Protein AF-A0A7S2FZ14-F1 (afdb_monomer_lite)

pLDDT: mean 82.29, std 14.75, range [39.5, 98.56]

Secondary structure (DSSP, 8-state):
-B-TTS-BSS-TT-EEEEE-TT--S-EEES-EEE--SSEEEEE-SEES-EEES-EEE-----STT---SEEEE--SSSSS-EESEEEES-EEEEE----TT-----SEEEETS-GGG--S-SEEEEESPEEEEETS-HHHHTT-TTSBTTBSHHHHHHTTSSTT-EE----BPTTSS-B-TTSHHHHHH---PPPHHHH--

Sequence (201 aa):
CTDTSGYVETPYNARGLYLDNAASGYTIKGNVFRDAVTTGLFIHFGLNNTIENNVFFNMSNLDDSANGQWSYAHYWDSVNKSYHDVFARNIIAYFNLSYAGSTQQAIGCPSWGSCAAWKHPEFQVVDYNLYYMYNTKESSWTSLSDVTPGGDWARWTSKGFDTHSIYADPAFESGTLCVGSDSPAVQELNFMPLPRDTCTC

Foldseek 3Di:
DADPVRHCPDPPPFEQEEQPDANEDAEAEQAEREDGAAAPEEAAAHEQYEDALYEYYAHNNADPQQFANYEYADDDDDPGAQAQYAAALYEYEYEDDPPPPDRSLANGAHTPDALCPDDDPSYPAAELYEYEHPPDDPVVQQPFQRHGSLGGPVSCVVVVYHVQYDYDDQCADPQWQWHDCPGCSCVRRVRDTHDPVRIND

Structure (mmCIF, N/CA/C/O backbone):
data_AF-A0A7S2FZ14-F1
#
_entry.id   AF-A0A7S2FZ14-F1
#
loop_
_atom_site.group_PDB
_atom_site.id
_atom_site.type_symbol
_atom_site.label_atom_id
_atom_site.label_alt_id
_atom_site.label_comp_id
_atom_site.label_asym_id
_atom_site.label_entity_id
_atom_site.label_seq_id
_atom_site.pdbx_PDB_ins_code
_atom_site.Cartn_x
_atom_site.Cartn_y
_atom_site.Cartn_z
_atom_site.occupancy
_atom_site.B_iso_or_equiv
_atom_site.auth_seq_id
_atom_site.auth_comp_id
_atom_site.auth_asym_id
_atom_site.auth_atom_id
_atom_site.pdbx_PDB_model_num
ATOM 1 N N . CYS A 1 1 ? 14.246 11.712 16.098 1.00 54.88 1 CYS A N 1
ATOM 2 C CA . CYS A 1 1 ? 15.177 12.611 16.816 1.00 54.88 1 CYS A CA 1
ATOM 3 C C . CYS A 1 1 ? 14.745 12.705 18.273 1.00 54.88 1 CYS A C 1
ATOM 5 O O . CYS A 1 1 ? 13.564 12.501 18.531 1.00 54.88 1 CYS A O 1
ATOM 7 N N . THR A 1 2 ? 15.668 12.932 19.210 1.00 62.41 2 THR A N 1
ATOM 8 C CA . THR A 1 2 ? 15.308 13.206 20.609 1.00 62.41 2 THR A CA 1
ATOM 9 C C . THR A 1 2 ? 15.308 14.705 20.862 1.00 62.41 2 THR A C 1
ATOM 11 O O . THR A 1 2 ? 16.223 15.386 20.394 1.00 62.41 2 THR A O 1
ATOM 14 N N . ASP A 1 3 ? 14.330 15.208 21.607 1.00 72.50 3 ASP A N 1
ATOM 15 C CA . ASP A 1 3 ? 14.356 16.583 22.098 1.00 72.50 3 ASP A CA 1
ATOM 16 C C . ASP A 1 3 ? 15.470 16.780 23.144 1.00 72.50 3 ASP A C 1
ATOM 18 O O . ASP A 1 3 ? 16.200 15.855 23.525 1.00 72.50 3 ASP A O 1
ATOM 22 N N . THR A 1 4 ? 15.605 18.008 23.642 1.00 75.25 4 THR A N 1
ATOM 23 C CA . THR A 1 4 ? 16.587 18.357 24.679 1.00 75.25 4 THR A CA 1
ATOM 24 C C . THR A 1 4 ? 16.316 17.695 26.036 1.00 75.25 4 THR A C 1
ATOM 26 O O . THR A 1 4 ? 17.185 17.739 26.906 1.00 75.25 4 THR A O 1
ATOM 29 N N . SER A 1 5 ? 15.152 17.062 26.221 1.00 82.38 5 SER A N 1
ATOM 30 C CA . SER A 1 5 ? 14.788 16.278 27.407 1.00 82.38 5 SER A CA 1
ATOM 31 C C . SER A 1 5 ? 15.070 14.776 27.253 1.00 82.38 5 SER A C 1
ATOM 33 O O . SER A 1 5 ? 14.941 14.023 28.219 1.00 82.38 5 SER A O 1
ATOM 35 N N . GLY A 1 6 ? 15.514 14.339 26.068 1.00 75.81 6 GLY A N 1
ATOM 36 C CA . GLY A 1 6 ? 15.775 12.936 25.745 1.00 75.81 6 GLY A CA 1
ATOM 37 C C . GLY A 1 6 ? 14.536 12.167 25.275 1.00 75.81 6 GLY A C 1
ATOM 38 O O . GLY A 1 6 ? 14.605 10.946 25.128 1.00 75.81 6 GLY A O 1
ATOM 39 N N . TYR A 1 7 ? 13.417 12.850 25.023 1.00 74.00 7 TYR A N 1
ATOM 40 C CA . TYR A 1 7 ? 12.194 12.246 24.503 1.00 74.00 7 TYR A CA 1
ATOM 41 C C . TYR A 1 7 ? 12.293 12.061 22.989 1.00 74.00 7 TYR A C 1
ATOM 43 O O . TYR A 1 7 ? 12.658 12.991 22.275 1.00 74.00 7 TYR A O 1
ATOM 51 N N . VAL A 1 8 ? 11.965 10.873 22.476 1.00 69.56 8 VAL A N 1
ATOM 52 C CA . VAL A 1 8 ? 11.911 10.624 21.027 1.00 69.56 8 VAL A CA 1
ATOM 53 C C . VAL A 1 8 ? 10.694 11.355 20.454 1.00 69.56 8 VAL A C 1
ATOM 55 O O . VAL A 1 8 ? 9.576 10.871 20.580 1.00 69.56 8 VAL A O 1
ATOM 58 N N . GLU A 1 9 ? 10.907 12.513 19.824 1.00 63.34 9 GLU A N 1
ATOM 59 C CA . GLU A 1 9 ? 9.830 13.334 19.245 1.00 63.34 9 GLU A CA 1
ATOM 60 C C . GLU A 1 9 ? 9.114 12.598 18.108 1.00 63.34 9 GLU A C 1
ATOM 62 O O . GLU A 1 9 ? 7.890 12.570 18.045 1.00 63.34 9 GLU A O 1
ATOM 67 N N . THR A 1 10 ? 9.891 11.957 17.232 1.00 63.34 10 THR A N 1
ATOM 68 C CA . THR A 1 10 ? 9.419 11.008 16.219 1.00 63.34 10 THR A CA 1
ATOM 69 C C . THR A 1 10 ? 10.521 9.978 15.952 1.00 63.34 10 THR A C 1
ATOM 71 O O . THR A 1 10 ? 11.718 10.329 15.975 1.00 63.34 10 THR A O 1
ATOM 74 N N . PRO A 1 11 ? 10.183 8.700 15.697 1.00 69.06 11 PRO A N 1
ATOM 75 C CA . PRO A 1 11 ? 11.161 7.757 15.189 1.00 69.06 11 PRO A CA 1
ATOM 76 C C . PRO A 1 11 ? 11.499 8.173 13.749 1.00 69.06 11 PRO A C 1
ATOM 78 O O . PRO A 1 11 ? 10.734 7.972 12.808 1.00 69.06 11 PRO A O 1
ATOM 81 N N . TYR A 1 12 ? 12.643 8.840 13.610 1.00 71.19 12 TYR A N 1
ATOM 82 C CA . TYR A 1 12 ? 13.170 9.297 12.329 1.00 71.19 12 TYR A CA 1
ATOM 83 C C . TYR A 1 12 ? 13.403 8.088 11.412 1.00 71.19 12 TYR A C 1
ATOM 85 O O . TYR A 1 12 ? 13.931 7.073 11.869 1.00 71.19 12 TYR A O 1
ATOM 93 N N . ASN A 1 13 ? 13.014 8.190 10.138 1.00 74.19 13 ASN A N 1
ATOM 94 C CA . ASN A 1 13 ? 13.144 7.125 9.136 1.00 74.19 13 ASN A CA 1
ATOM 95 C C . ASN A 1 13 ? 12.357 5.815 9.417 1.00 74.19 13 ASN A C 1
ATOM 97 O O . ASN A 1 13 ? 12.697 4.750 8.886 1.00 74.19 13 ASN A O 1
ATOM 101 N N . ALA A 1 14 ? 11.319 5.860 10.263 1.00 81.62 14 ALA A N 1
ATOM 102 C CA . ALA A 1 14 ? 10.510 4.686 10.592 1.00 81.62 14 ALA A CA 1
ATOM 103 C C . ALA A 1 14 ? 9.635 4.228 9.418 1.00 81.62 14 ALA A C 1
ATOM 105 O O . ALA A 1 14 ? 8.899 5.015 8.820 1.00 81.62 14 ALA A O 1
ATOM 106 N N . ARG A 1 15 ? 9.670 2.924 9.140 1.00 86.75 15 ARG A N 1
ATOM 107 C CA . ARG A 1 15 ? 8.889 2.261 8.090 1.00 86.75 15 ARG A CA 1
ATOM 108 C C . ARG A 1 15 ? 7.976 1.217 8.720 1.00 86.75 15 ARG A C 1
ATOM 110 O O . ARG A 1 15 ? 8.382 0.595 9.698 1.00 86.75 15 ARG A O 1
ATOM 117 N N . GLY A 1 16 ? 6.783 1.014 8.163 1.00 90.25 16 GLY A N 1
ATOM 118 C CA . GLY A 1 16 ? 5.856 -0.015 8.648 1.00 90.25 16 GLY A CA 1
ATOM 119 C C . GLY A 1 16 ? 6.447 -1.419 8.493 1.00 90.25 16 GLY A C 1
ATOM 120 O O . GLY A 1 16 ? 6.571 -2.164 9.461 1.00 90.25 16 GLY A O 1
ATOM 121 N N . LEU A 1 17 ? 6.885 -1.737 7.277 1.00 93.31 17 LEU A N 1
ATOM 122 C CA . LEU A 1 17 ? 7.584 -2.961 6.914 1.00 93.31 17 LEU A CA 1
ATOM 123 C C . LEU A 1 17 ? 8.846 -2.613 6.128 1.00 93.31 17 LEU A C 1
ATOM 125 O O . LEU A 1 17 ? 8.779 -1.915 5.119 1.00 93.31 17 LEU A O 1
ATOM 129 N N . TYR A 1 18 ? 9.991 -3.125 6.572 1.00 91.94 18 TYR A N 1
ATOM 130 C CA . TYR A 1 18 ? 11.265 -2.972 5.881 1.00 91.94 18 TYR A CA 1
ATOM 131 C C . TYR A 1 18 ? 11.877 -4.356 5.638 1.00 91.94 18 TYR A C 1
ATOM 133 O O . TYR A 1 18 ? 12.347 -5.008 6.568 1.00 91.94 18 TYR A O 1
ATOM 141 N N . LEU A 1 19 ? 11.869 -4.793 4.378 1.00 92.38 19 LEU A N 1
ATOM 142 C CA . LEU A 1 19 ? 12.623 -5.956 3.914 1.00 92.38 19 LEU A CA 1
ATOM 143 C C . LEU A 1 19 ? 14.019 -5.495 3.485 1.00 92.38 19 LEU A C 1
ATOM 145 O O . LEU A 1 19 ? 14.175 -4.922 2.411 1.00 92.38 19 LEU A O 1
ATOM 149 N N . ASP A 1 20 ? 15.009 -5.665 4.363 1.00 88.94 20 ASP A N 1
ATOM 150 C CA . ASP A 1 20 ? 16.360 -5.133 4.162 1.00 88.94 20 ASP A CA 1
ATOM 151 C C . ASP A 1 20 ? 17.306 -6.125 3.467 1.00 88.94 20 ASP A C 1
ATOM 153 O O . ASP A 1 20 ? 17.177 -7.342 3.614 1.00 88.94 20 ASP A O 1
ATOM 157 N N . ASN A 1 21 ? 18.289 -5.578 2.749 1.00 83.25 21 ASN A N 1
ATOM 158 C CA . ASN A 1 21 ? 19.482 -6.266 2.263 1.00 83.25 21 ASN A CA 1
ATOM 159 C C . ASN A 1 21 ? 19.201 -7.601 1.542 1.00 83.25 21 ASN A C 1
ATOM 161 O O . ASN A 1 21 ? 19.765 -8.644 1.883 1.00 83.25 21 ASN A O 1
ATOM 165 N N . ALA A 1 22 ? 18.327 -7.552 0.534 1.00 87.56 22 ALA A N 1
ATOM 166 C CA . ALA A 1 22 ? 17.917 -8.692 -0.288 1.00 87.56 22 ALA A CA 1
ATOM 167 C C . ALA A 1 22 ? 17.131 -9.802 0.439 1.00 87.56 22 ALA A C 1
ATOM 169 O O . ALA A 1 22 ? 17.140 -10.964 0.012 1.00 87.56 22 ALA A O 1
ATOM 170 N N . ALA A 1 23 ? 16.397 -9.454 1.499 1.00 91.12 23 ALA A N 1
ATOM 171 C CA . ALA A 1 23 ? 15.386 -10.323 2.101 1.00 91.12 23 ALA A CA 1
ATOM 172 C C . ALA A 1 23 ? 14.440 -10.903 1.028 1.00 91.12 23 ALA A C 1
ATOM 174 O O . ALA A 1 23 ? 13.833 -10.169 0.252 1.00 91.12 23 ALA A O 1
ATOM 175 N N . SER A 1 24 ? 14.355 -12.235 0.957 1.00 93.44 24 SER A N 1
ATOM 176 C CA . SER A 1 24 ? 13.730 -12.955 -0.158 1.00 93.44 24 SER A CA 1
ATOM 177 C C . SER A 1 24 ? 12.875 -14.125 0.324 1.00 93.44 24 SER A C 1
ATOM 179 O O . SER A 1 24 ? 13.225 -14.793 1.297 1.00 93.44 24 SER A O 1
ATOM 181 N N . GLY A 1 25 ? 11.793 -14.422 -0.397 1.00 95.56 25 GLY A N 1
ATOM 182 C CA . GLY A 1 25 ? 10.915 -15.566 -0.136 1.00 95.56 25 GLY A CA 1
ATOM 183 C C . GLY A 1 25 ? 9.983 -15.396 1.066 1.00 95.56 25 GLY A C 1
ATOM 184 O O . GLY A 1 25 ? 9.372 -16.372 1.505 1.00 95.56 25 GLY A O 1
ATOM 185 N N . TYR A 1 26 ? 9.871 -14.189 1.625 1.00 97.50 26 TYR A N 1
ATOM 186 C CA . TYR A 1 26 ? 8.988 -13.940 2.758 1.00 97.50 26 TYR A CA 1
ATOM 187 C C . TYR A 1 26 ? 7.532 -13.836 2.315 1.00 97.50 26 TYR A C 1
ATOM 189 O O . TYR A 1 26 ? 7.217 -13.261 1.278 1.00 97.50 26 TYR A O 1
ATOM 197 N N . THR A 1 27 ? 6.623 -14.346 3.143 1.00 98.00 27 THR A N 1
ATOM 198 C CA . THR A 1 27 ? 5.189 -14.066 3.028 1.00 98.00 27 THR A CA 1
ATOM 199 C C . THR A 1 27 ? 4.758 -13.239 4.227 1.00 98.00 27 THR A C 1
ATOM 201 O O . THR A 1 27 ? 4.853 -13.696 5.365 1.00 98.00 27 THR A O 1
ATOM 204 N N . ILE A 1 28 ? 4.282 -12.027 3.966 1.00 98.25 28 ILE A N 1
ATOM 205 C CA . ILE A 1 28 ? 3.744 -11.103 4.953 1.00 98.25 28 ILE A CA 1
ATOM 206 C C . ILE A 1 28 ? 2.259 -10.939 4.664 1.00 98.25 28 ILE A C 1
ATOM 208 O O . ILE A 1 28 ? 1.864 -10.328 3.666 1.00 98.25 28 ILE A O 1
ATOM 212 N N . LYS A 1 29 ? 1.439 -11.524 5.536 1.00 98.44 29 LYS A N 1
ATOM 213 C CA . LYS A 1 29 ? -0.003 -11.608 5.339 1.00 98.44 29 LYS A CA 1
ATOM 214 C C . LYS A 1 29 ? -0.785 -11.388 6.618 1.00 98.44 29 LYS A C 1
ATOM 216 O O . LYS A 1 29 ? -0.417 -11.933 7.654 1.00 98.44 29 LYS A O 1
ATOM 221 N N . GLY A 1 30 ? -1.882 -10.641 6.517 1.00 97.88 30 GLY A N 1
ATOM 222 C CA . GLY A 1 30 ? -2.833 -10.476 7.610 1.00 97.88 30 GLY A CA 1
ATOM 223 C C . GLY A 1 30 ? -2.396 -9.492 8.695 1.00 97.88 30 GLY A C 1
ATOM 224 O O . GLY A 1 30 ? -2.780 -9.675 9.843 1.00 97.88 30 GLY A O 1
ATOM 225 N N . ASN A 1 31 ? -1.577 -8.491 8.364 1.00 98.12 31 ASN A N 1
ATOM 226 C CA . ASN A 1 31 ? -1.002 -7.561 9.340 1.00 98.12 31 ASN A CA 1
ATOM 227 C C . ASN A 1 31 ? -1.629 -6.171 9.252 1.00 98.12 31 ASN A C 1
ATOM 229 O O . ASN A 1 31 ? -2.131 -5.764 8.203 1.00 98.12 31 ASN A O 1
ATOM 233 N N . VAL A 1 32 ? -1.511 -5.420 10.345 1.00 97.06 32 VAL A N 1
ATOM 234 C CA . VAL A 1 32 ? -1.746 -3.976 10.382 1.00 97.06 32 VAL A CA 1
ATOM 235 C C . VAL A 1 32 ? -0.410 -3.275 10.597 1.00 97.06 32 VAL A C 1
ATOM 237 O O . VAL A 1 32 ? 0.260 -3.487 11.606 1.00 97.06 32 VAL A O 1
ATOM 240 N N . PHE A 1 33 ? -0.045 -2.405 9.665 1.00 94.50 33 PHE A N 1
ATOM 241 C CA . PHE A 1 33 ? 1.042 -1.448 9.809 1.00 94.50 33 PHE A CA 1
ATOM 242 C C . PHE A 1 33 ? 0.415 -0.068 9.950 1.00 94.50 33 PHE A C 1
ATOM 244 O O . PHE A 1 33 ? -0.406 0.314 9.114 1.00 94.50 33 PHE A O 1
ATOM 251 N N . ARG A 1 34 ? 0.788 0.695 10.981 1.00 91.62 34 ARG A N 1
ATOM 252 C CA . ARG A 1 34 ? 0.219 2.028 11.200 1.00 91.62 34 ARG A CA 1
ATOM 253 C C . ARG A 1 34 ? 1.220 3.049 11.704 1.00 91.62 34 ARG A C 1
ATOM 255 O O . ARG A 1 34 ? 2.188 2.687 12.368 1.00 91.62 34 ARG A O 1
ATOM 262 N N . ASP A 1 35 ? 0.936 4.313 11.406 1.00 87.75 35 ASP A N 1
ATOM 263 C CA . ASP A 1 35 ? 1.594 5.484 11.993 1.00 87.75 35 ASP A CA 1
ATOM 264 C C . ASP A 1 35 ? 3.115 5.554 11.727 1.00 87.75 35 ASP A C 1
ATOM 266 O O . ASP A 1 35 ? 3.869 6.152 12.499 1.00 87.75 35 ASP A O 1
ATOM 270 N N . ALA A 1 36 ? 3.591 4.950 10.629 1.00 84.56 36 ALA A N 1
ATOM 271 C CA . ALA A 1 36 ? 4.995 5.055 10.239 1.00 84.56 36 ALA A CA 1
ATOM 272 C C . ALA A 1 36 ? 5.287 6.417 9.591 1.00 84.56 36 ALA A C 1
ATOM 274 O O . ALA A 1 36 ? 4.490 6.955 8.820 1.00 84.56 36 ALA A O 1
ATOM 275 N N . VAL A 1 37 ? 6.465 6.968 9.886 1.00 79.38 37 VAL A N 1
ATOM 276 C CA . VAL A 1 37 ? 6.833 8.333 9.479 1.00 79.38 37 VAL A CA 1
ATOM 277 C C . VAL A 1 37 ? 7.245 8.410 8.003 1.00 79.38 37 VAL A C 1
ATOM 279 O O . VAL A 1 37 ? 7.011 9.415 7.334 1.00 79.38 37 VAL A O 1
ATOM 282 N N . THR A 1 38 ? 7.867 7.358 7.473 1.00 78.88 38 THR A N 1
ATOM 283 C CA . THR A 1 38 ? 8.461 7.387 6.129 1.00 78.88 38 THR A CA 1
ATOM 284 C C . THR A 1 38 ? 7.596 6.693 5.090 1.00 78.88 38 THR A C 1
ATOM 286 O O . THR A 1 38 ? 7.249 7.299 4.092 1.00 78.88 38 THR A O 1
ATOM 289 N N . THR A 1 39 ? 7.263 5.419 5.277 1.00 83.19 39 THR A N 1
ATOM 290 C CA . THR A 1 39 ? 6.493 4.645 4.290 1.00 83.19 39 THR A CA 1
ATOM 291 C C . THR A 1 39 ? 5.891 3.412 4.955 1.00 83.19 39 THR A C 1
ATOM 293 O O . THR A 1 39 ? 6.399 2.939 5.980 1.00 83.19 39 THR A O 1
ATOM 296 N N . GLY A 1 40 ? 4.818 2.876 4.381 1.00 88.56 40 GLY A N 1
ATOM 297 C CA . GLY A 1 40 ? 4.195 1.645 4.856 1.00 88.56 40 GLY A CA 1
ATOM 298 C C . GLY A 1 40 ? 5.040 0.415 4.548 1.00 88.56 40 GLY A C 1
ATOM 299 O O . GLY A 1 40 ? 5.225 -0.427 5.421 1.00 88.56 40 GLY A O 1
ATOM 300 N N . LEU A 1 41 ? 5.607 0.343 3.345 1.00 90.44 41 LEU A N 1
ATOM 301 C CA . LEU A 1 41 ? 6.456 -0.756 2.883 1.00 90.44 41 LEU A CA 1
ATOM 302 C C . LEU A 1 41 ? 7.726 -0.206 2.237 1.00 90.44 41 LEU A C 1
ATOM 304 O O . LEU A 1 41 ? 7.655 0.689 1.403 1.00 90.44 41 LEU A O 1
ATOM 308 N N . PHE A 1 42 ? 8.872 -0.798 2.555 1.00 89.06 42 PHE A N 1
ATOM 309 C CA . PHE A 1 42 ? 10.113 -0.614 1.817 1.00 89.06 42 PHE A CA 1
ATOM 310 C C . PHE A 1 42 ? 10.788 -1.955 1.537 1.00 89.06 42 PHE A C 1
ATOM 312 O O . PHE A 1 42 ? 11.090 -2.710 2.465 1.00 89.06 42 PHE A O 1
ATOM 319 N N . ILE A 1 43 ? 11.050 -2.229 0.262 1.00 88.44 43 ILE A N 1
ATOM 320 C CA . ILE A 1 43 ? 11.804 -3.404 -0.185 1.00 88.44 43 ILE A CA 1
ATOM 321 C C . ILE A 1 43 ? 13.198 -2.966 -0.632 1.00 88.44 43 ILE A C 1
ATOM 323 O O . ILE A 1 43 ? 13.363 -2.376 -1.696 1.00 88.44 43 ILE A O 1
ATOM 327 N N . HIS A 1 44 ? 14.222 -3.251 0.159 1.00 87.38 44 HIS A N 1
ATOM 328 C CA . HIS A 1 44 ? 15.611 -2.960 -0.185 1.00 87.38 44 HIS A CA 1
ATOM 329 C C . HIS A 1 44 ? 16.249 -4.188 -0.825 1.00 87.38 44 HIS A C 1
ATOM 331 O O . HIS A 1 44 ? 17.009 -4.936 -0.201 1.00 87.38 44 HIS A O 1
ATOM 337 N N . PHE A 1 45 ? 15.905 -4.367 -2.102 1.00 84.81 45 PHE A N 1
ATOM 338 C CA . PHE A 1 45 ? 16.210 -5.556 -2.896 1.00 84.81 45 PHE A CA 1
ATOM 339 C C . PHE A 1 45 ? 15.502 -6.807 -2.374 1.00 84.81 45 PHE A C 1
ATOM 341 O O . PHE A 1 45 ? 14.782 -6.777 -1.379 1.00 84.81 45 PHE A O 1
ATOM 348 N N . GLY A 1 46 ? 15.756 -7.929 -3.042 1.00 86.62 46 GLY A N 1
ATOM 349 C CA . GLY A 1 46 ? 15.238 -9.228 -2.636 1.00 86.62 46 GLY A CA 1
ATOM 350 C C . GLY A 1 46 ? 14.232 -9.771 -3.630 1.00 86.62 46 GLY A C 1
ATOM 351 O O . GLY A 1 46 ? 13.807 -9.086 -4.550 1.00 86.62 46 GLY A O 1
ATOM 352 N N . LEU A 1 47 ? 13.928 -11.054 -3.512 1.00 89.81 47 LEU A N 1
ATOM 353 C CA . LEU A 1 47 ? 13.219 -11.779 -4.553 1.00 89.81 47 LEU A CA 1
ATOM 354 C C . LEU A 1 47 ? 12.058 -12.563 -3.966 1.00 89.81 47 LEU A C 1
ATOM 356 O O . LEU A 1 47 ? 12.193 -13.182 -2.908 1.00 89.81 47 LEU A O 1
ATOM 360 N N . ASN A 1 48 ? 10.970 -12.656 -4.723 1.00 93.25 48 ASN A N 1
ATOM 361 C CA . ASN A 1 48 ? 9.842 -13.539 -4.421 1.00 93.25 48 ASN A CA 1
ATOM 362 C C . ASN A 1 48 ? 9.201 -13.278 -3.048 1.00 93.25 48 ASN A C 1
ATOM 364 O O . ASN A 1 48 ? 8.783 -14.221 -2.371 1.00 93.25 48 ASN A O 1
ATOM 368 N N . ASN A 1 49 ? 9.144 -12.026 -2.597 1.00 95.12 49 ASN A N 1
ATOM 369 C CA . ASN A 1 49 ? 8.380 -11.685 -1.405 1.00 95.12 49 ASN A CA 1
ATOM 370 C C . ASN A 1 49 ? 6.904 -11.509 -1.764 1.00 95.12 49 ASN A C 1
ATOM 372 O O . ASN A 1 49 ? 6.555 -10.950 -2.799 1.00 95.12 49 ASN A O 1
ATOM 376 N N . THR A 1 50 ? 6.018 -11.971 -0.890 1.00 97.12 50 THR A N 1
ATOM 377 C CA . THR A 1 50 ? 4.570 -11.803 -1.027 1.00 97.12 50 THR A CA 1
ATOM 378 C C . THR A 1 50 ? 4.052 -10.952 0.118 1.00 97.12 50 THR A C 1
ATOM 380 O O . THR A 1 50 ? 4.094 -11.367 1.272 1.00 97.12 50 THR A O 1
ATOM 383 N N . ILE A 1 51 ? 3.549 -9.767 -0.208 1.00 97.62 51 ILE A N 1
ATOM 384 C CA . ILE A 1 51 ? 2.911 -8.828 0.707 1.00 97.62 51 ILE A CA 1
ATOM 385 C C . ILE A 1 51 ? 1.438 -8.765 0.312 1.00 97.62 51 ILE A C 1
ATOM 387 O O . ILE A 1 51 ? 1.056 -8.064 -0.629 1.00 97.62 51 ILE A O 1
ATOM 391 N N . GLU A 1 52 ? 0.610 -9.540 1.009 1.00 98.12 52 GLU A N 1
ATOM 392 C CA . GLU A 1 52 ? -0.800 -9.711 0.655 1.00 98.12 52 GLU A CA 1
ATOM 393 C C . GLU A 1 52 ? -1.721 -9.546 1.860 1.00 98.12 52 GLU A C 1
ATOM 395 O O . GLU A 1 52 ? -1.400 -10.016 2.945 1.00 98.12 52 GLU A O 1
ATOM 400 N N . ASN A 1 53 ? -2.910 -8.972 1.676 1.00 98.56 53 ASN A N 1
ATOM 401 C CA . ASN A 1 53 ? -3.951 -8.974 2.708 1.00 98.56 53 ASN A CA 1
ATOM 402 C C . ASN A 1 53 ? -3.529 -8.259 4.000 1.00 98.56 53 ASN A C 1
ATOM 404 O O . ASN A 1 53 ? -3.797 -8.738 5.104 1.00 98.56 53 ASN A O 1
ATOM 408 N N . ASN A 1 54 ? -2.826 -7.136 3.868 1.00 98.44 54 ASN A N 1
ATOM 409 C CA . ASN A 1 54 ? -2.427 -6.285 4.984 1.00 98.44 54 ASN A CA 1
ATOM 410 C C . ASN A 1 54 ? -3.166 -4.942 4.933 1.00 98.44 54 ASN A C 1
ATOM 412 O O . ASN A 1 54 ? -3.631 -4.510 3.876 1.00 98.44 54 ASN A O 1
ATOM 416 N N . VAL A 1 55 ? -3.235 -4.265 6.076 1.00 97.56 55 VAL A N 1
ATOM 417 C CA . VAL A 1 55 ? -3.699 -2.880 6.193 1.00 97.56 55 VAL A CA 1
ATOM 418 C C . VAL A 1 55 ? -2.495 -1.990 6.481 1.00 97.56 55 VAL A C 1
ATOM 420 O O . VAL A 1 55 ? -1.808 -2.177 7.482 1.00 97.56 55 VAL A O 1
ATOM 423 N N . PHE A 1 56 ? -2.254 -1.010 5.619 1.00 94.81 56 PHE A N 1
ATOM 424 C CA . PHE A 1 56 ? -1.316 0.085 5.835 1.00 94.81 56 PHE A CA 1
ATOM 425 C C . PHE A 1 56 ? -2.130 1.343 6.130 1.00 94.81 56 PHE A C 1
ATOM 427 O O . PHE A 1 56 ? -2.906 1.787 5.284 1.00 94.81 56 PHE A O 1
ATOM 434 N N . PHE A 1 57 ? -1.982 1.894 7.333 1.00 92.69 57 PHE A N 1
ATOM 435 C CA . PHE A 1 57 ? -2.793 3.006 7.817 1.00 92.69 57 PHE A CA 1
ATOM 436 C C . PHE A 1 57 ? -1.944 4.195 8.283 1.00 92.69 57 PHE A C 1
ATOM 438 O O . PHE A 1 57 ? -1.018 4.036 9.071 1.00 92.69 57 PHE A O 1
ATOM 445 N N . ASN A 1 58 ? -2.295 5.407 7.858 1.00 87.62 58 ASN A N 1
ATOM 446 C CA . ASN A 1 58 ? -1.744 6.658 8.395 1.00 87.62 58 ASN A CA 1
ATOM 447 C C . ASN A 1 58 ? -0.211 6.772 8.323 1.00 87.62 58 ASN A C 1
ATOM 449 O O . ASN A 1 58 ? 0.441 7.224 9.263 1.00 87.62 58 ASN A O 1
ATOM 453 N N . MET A 1 59 ? 0.372 6.386 7.186 1.00 82.19 59 MET A N 1
ATOM 454 C CA . MET A 1 59 ? 1.792 6.627 6.918 1.00 82.19 59 MET A CA 1
ATOM 455 C C . MET A 1 59 ? 1.983 8.081 6.495 1.00 82.19 59 MET A C 1
ATOM 457 O O . MET A 1 59 ? 1.317 8.545 5.568 1.00 82.19 59 MET A O 1
ATOM 461 N N . SER A 1 60 ? 2.866 8.811 7.176 1.00 71.69 60 SER A N 1
ATOM 462 C CA . SER A 1 60 ? 2.946 10.266 7.006 1.00 71.69 60 SER A CA 1
ATOM 463 C C . SER A 1 60 ? 3.765 10.708 5.793 1.00 71.69 60 SER A C 1
ATOM 465 O O . SER A 1 60 ? 3.541 11.808 5.296 1.00 71.69 60 SER A O 1
ATOM 467 N N . ASN A 1 61 ? 4.668 9.855 5.293 1.00 70.75 61 ASN A N 1
ATOM 468 C CA . ASN A 1 61 ? 5.526 10.137 4.137 1.00 70.75 61 ASN A CA 1
ATOM 469 C C . ASN A 1 61 ? 6.257 11.491 4.254 1.00 70.75 61 ASN A C 1
ATOM 471 O O . ASN A 1 61 ? 6.356 12.255 3.301 1.00 70.75 61 ASN A O 1
ATOM 475 N N . LEU A 1 62 ? 6.713 11.823 5.467 1.00 65.12 62 LEU A N 1
ATOM 476 C CA . LEU A 1 62 ? 7.219 13.157 5.815 1.00 65.12 62 LEU A CA 1
ATOM 477 C C . LEU A 1 62 ? 8.740 13.324 5.702 1.00 65.12 62 LEU A C 1
ATOM 479 O O . LEU A 1 62 ? 9.239 14.431 5.894 1.00 65.12 62 LEU A O 1
ATOM 483 N N . ASP A 1 63 ? 9.490 12.252 5.448 1.00 61.53 63 ASP A N 1
ATOM 484 C CA . ASP A 1 63 ? 10.957 12.298 5.434 1.00 61.53 63 ASP A CA 1
ATOM 485 C C . ASP A 1 63 ? 11.506 12.585 4.019 1.00 61.53 63 ASP A C 1
ATOM 487 O O . ASP A 1 63 ? 10.958 12.103 3.028 1.00 61.53 63 ASP A O 1
ATOM 491 N N . ASP A 1 64 ? 12.624 13.318 3.934 1.00 50.62 64 ASP A N 1
ATOM 492 C CA . ASP A 1 64 ? 13.333 13.838 2.733 1.00 50.62 64 ASP A CA 1
ATOM 493 C C . ASP A 1 64 ? 13.717 12.753 1.700 1.00 50.62 64 ASP A C 1
ATOM 495 O O . ASP A 1 64 ? 14.132 13.029 0.580 1.00 50.62 64 ASP A O 1
ATOM 499 N N . SER A 1 65 ? 13.533 11.480 2.048 1.00 53.75 65 SER A N 1
ATOM 500 C CA . SER A 1 65 ? 13.713 10.363 1.117 1.00 53.75 65 SER A CA 1
ATOM 501 C C . SER A 1 65 ? 12.469 10.000 0.298 1.00 53.75 65 SER A C 1
ATOM 503 O O . SER A 1 65 ? 12.637 9.257 -0.655 1.00 53.75 65 SER A O 1
ATOM 505 N N . ALA A 1 66 ? 11.284 10.550 0.607 1.00 53.16 66 ALA A N 1
ATOM 506 C CA . ALA A 1 66 ? 10.112 10.683 -0.272 1.00 53.16 66 ALA A CA 1
ATOM 507 C C . ALA A 1 66 ? 9.686 9.454 -1.103 1.00 53.16 66 ALA A C 1
ATOM 509 O O . ALA A 1 66 ? 9.770 9.481 -2.333 1.00 53.16 66 ALA A O 1
ATOM 510 N N . ASN A 1 67 ? 9.157 8.402 -0.466 1.00 65.31 67 ASN A N 1
ATOM 511 C CA . ASN A 1 67 ? 8.901 7.123 -1.140 1.00 65.31 67 ASN A CA 1
ATOM 512 C C . ASN A 1 67 ? 7.503 6.559 -0.909 1.00 65.31 67 ASN A C 1
ATOM 514 O O . ASN A 1 67 ? 7.358 5.466 -0.373 1.00 65.31 67 ASN A O 1
ATOM 518 N N . GLY A 1 68 ? 6.485 7.307 -1.315 1.00 75.25 68 GLY A N 1
ATOM 519 C CA . GLY A 1 68 ? 5.090 6.874 -1.337 1.00 75.25 68 GLY A CA 1
ATOM 520 C C . GLY A 1 68 ? 4.574 6.056 -0.138 1.00 75.25 68 GLY A C 1
ATOM 521 O O . GLY A 1 68 ? 5.140 6.015 0.954 1.00 75.25 68 GLY A O 1
ATOM 522 N N . GLN A 1 69 ? 3.441 5.392 -0.329 1.00 83.38 69 GLN A N 1
ATOM 523 C CA . GLN A 1 69 ? 2.858 4.505 0.685 1.00 83.38 69 GLN A CA 1
ATOM 524 C C . GLN A 1 69 ? 3.548 3.139 0.732 1.00 83.38 69 GLN A C 1
ATOM 526 O O . GLN A 1 69 ? 3.645 2.514 1.789 1.00 83.38 69 GLN A O 1
ATOM 531 N N . TRP A 1 70 ? 4.077 2.703 -0.402 1.00 85.31 70 TRP A N 1
ATOM 532 C CA . TRP A 1 70 ? 5.042 1.628 -0.514 1.00 85.31 70 TRP A CA 1
ATOM 533 C C . TRP A 1 70 ? 6.212 2.079 -1.378 1.00 85.31 70 TRP A C 1
ATOM 535 O O . TRP A 1 70 ? 6.136 3.028 -2.156 1.00 85.31 70 TRP A O 1
ATOM 545 N N . SER A 1 71 ? 7.333 1.397 -1.234 1.00 82.88 71 SER A N 1
ATOM 546 C CA . SER A 1 71 ? 8.548 1.741 -1.940 1.00 82.88 71 SER A CA 1
ATOM 547 C C . SER A 1 71 ? 9.520 0.594 -1.997 1.00 82.88 71 SER A C 1
ATOM 549 O O . SER A 1 71 ? 9.360 -0.445 -1.357 1.00 82.88 71 SER A O 1
ATOM 551 N N . TYR A 1 72 ? 10.552 0.794 -2.792 1.00 82.00 72 TYR A N 1
ATOM 552 C CA . TYR A 1 72 ? 11.612 -0.170 -2.969 1.00 82.00 72 TYR A CA 1
ATOM 553 C C . TYR A 1 72 ? 12.910 0.575 -3.276 1.00 82.00 72 TYR A C 1
ATOM 555 O O . TYR A 1 72 ? 12.893 1.708 -3.758 1.00 82.00 72 TYR A O 1
ATOM 563 N N . ALA A 1 73 ? 14.051 -0.019 -2.960 1.00 78.94 73 ALA A N 1
ATOM 564 C CA . ALA A 1 73 ? 15.337 0.555 -3.302 1.00 78.94 73 ALA A CA 1
ATOM 565 C C . ALA A 1 73 ? 15.570 0.422 -4.805 1.00 78.94 73 ALA A C 1
ATOM 567 O O . ALA A 1 73 ? 15.636 -0.683 -5.342 1.00 78.94 73 ALA A O 1
ATOM 568 N N . HIS A 1 74 ? 15.736 1.555 -5.475 1.00 67.88 74 HIS A N 1
ATOM 569 C CA . HIS A 1 74 ? 16.194 1.597 -6.855 1.00 67.88 74 HIS A CA 1
ATOM 570 C C . HIS A 1 74 ? 17.716 1.714 -6.859 1.00 67.88 74 HIS A C 1
ATOM 572 O O . HIS A 1 74 ? 18.254 2.593 -6.188 1.00 67.88 74 HIS A O 1
ATOM 578 N N . TYR A 1 75 ? 18.430 0.866 -7.608 1.00 65.81 75 TYR A N 1
ATOM 579 C CA . TYR A 1 75 ? 19.892 0.961 -7.671 1.00 65.81 75 TYR A CA 1
ATOM 580 C C . TYR A 1 75 ? 20.513 0.858 -9.059 1.00 65.81 75 TYR A C 1
ATOM 582 O O . TYR A 1 75 ? 19.915 0.442 -10.049 1.00 65.81 75 TYR A O 1
ATOM 590 N N . TRP A 1 76 ? 21.763 1.321 -9.068 1.00 53.22 76 TRP A N 1
ATOM 591 C CA . TRP A 1 76 ? 22.615 1.687 -10.193 1.00 53.22 76 TRP A CA 1
ATOM 592 C C . TRP A 1 76 ? 23.311 0.519 -10.914 1.00 53.22 76 TRP A C 1
ATOM 594 O O . TRP A 1 76 ? 24.036 0.773 -11.877 1.00 53.22 76 TRP A O 1
ATOM 604 N N . ASP A 1 77 ? 23.112 -0.737 -10.494 1.00 56.84 77 ASP A N 1
ATOM 605 C CA . ASP A 1 77 ? 23.751 -1.905 -11.115 1.00 56.84 77 ASP A CA 1
ATOM 606 C C . ASP A 1 77 ? 22.804 -3.098 -11.339 1.00 56.84 77 ASP A C 1
ATOM 608 O O . ASP A 1 77 ? 21.650 -3.128 -10.916 1.00 56.84 77 ASP A O 1
ATOM 612 N N . SER A 1 78 ? 23.272 -4.085 -12.106 1.00 62.22 78 SER A N 1
ATOM 613 C CA . SER A 1 78 ? 22.463 -5.231 -12.520 1.00 62.22 78 SER A CA 1
ATOM 614 C C . SER A 1 78 ? 22.278 -6.312 -11.449 1.00 62.22 78 SER A C 1
ATOM 616 O O . SER A 1 78 ? 21.529 -7.252 -11.714 1.00 62.22 78 SER A O 1
ATOM 618 N N . VAL A 1 79 ? 22.967 -6.220 -10.307 1.00 64.38 79 VAL A N 1
ATOM 619 C CA . VAL A 1 79 ? 23.150 -7.314 -9.338 1.00 64.38 79 VAL A CA 1
ATOM 620 C C . VAL A 1 79 ? 22.220 -7.169 -8.133 1.00 64.38 79 VAL A C 1
ATOM 622 O O . VAL A 1 79 ? 21.691 -8.172 -7.661 1.00 64.38 79 VAL A O 1
ATOM 625 N N . ASN A 1 80 ? 21.960 -5.942 -7.679 1.00 69.19 80 ASN A N 1
ATOM 626 C CA . ASN A 1 80 ? 21.087 -5.675 -6.531 1.00 69.19 80 ASN A CA 1
ATOM 627 C C . ASN A 1 80 ? 19.703 -5.215 -6.998 1.00 69.19 80 ASN A C 1
ATOM 629 O O . ASN A 1 80 ? 19.486 -4.031 -7.254 1.00 69.19 80 ASN A O 1
ATOM 633 N N . LYS A 1 81 ? 18.771 -6.161 -7.155 1.00 73.88 81 LYS A N 1
ATOM 634 C CA . LYS A 1 81 ? 17.414 -5.883 -7.647 1.00 73.88 81 LYS A CA 1
ATOM 635 C C . LYS A 1 81 ? 16.350 -6.515 -6.769 1.00 73.88 81 LYS A C 1
ATOM 637 O O . LYS A 1 81 ? 16.553 -7.602 -6.229 1.00 73.88 81 LYS A O 1
ATOM 642 N N . SER A 1 82 ? 15.216 -5.830 -6.690 1.00 79.25 82 SER A N 1
ATOM 643 C CA . SER A 1 82 ? 13.947 -6.459 -6.353 1.00 79.25 82 SER A CA 1
ATOM 644 C C . SER A 1 82 ? 13.390 -7.162 -7.585 1.00 79.25 82 SER A C 1
ATOM 646 O O . SER A 1 82 ? 13.533 -6.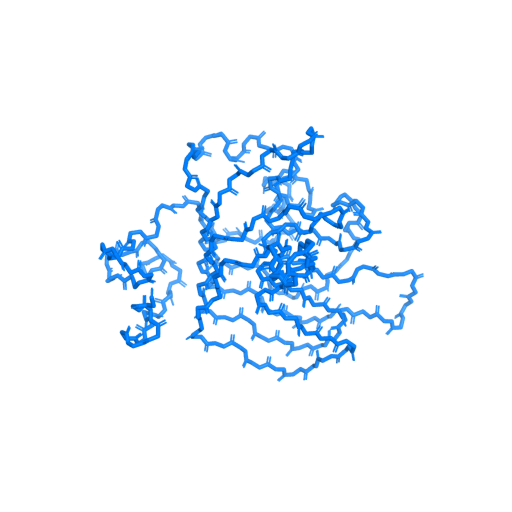646 -8.698 1.00 79.25 82 SER A O 1
ATOM 648 N N . TYR A 1 83 ? 12.829 -8.357 -7.430 1.00 83.88 83 TYR A N 1
ATOM 649 C CA . TYR A 1 83 ? 12.244 -9.087 -8.555 1.00 83.88 83 TYR A CA 1
ATOM 650 C C . TYR A 1 83 ? 11.211 -10.099 -8.082 1.00 83.88 83 TYR A C 1
ATOM 652 O O . TYR A 1 83 ? 11.402 -10.781 -7.076 1.00 83.88 83 TYR A O 1
ATOM 660 N N . HIS A 1 84 ? 10.148 -10.262 -8.868 1.00 88.69 84 HIS A N 1
ATOM 661 C CA . HIS A 1 84 ? 9.080 -11.225 -8.580 1.00 88.69 84 HIS A CA 1
ATOM 662 C C . HIS A 1 84 ? 8.368 -11.010 -7.243 1.00 88.69 84 HIS A C 1
ATOM 664 O O . HIS A 1 84 ? 7.688 -11.903 -6.745 1.00 88.69 84 HIS A O 1
ATOM 670 N N . ASP A 1 85 ? 8.465 -9.806 -6.688 1.00 91.00 85 ASP A N 1
ATOM 671 C CA . ASP A 1 85 ? 7.681 -9.448 -5.518 1.00 91.00 85 ASP A CA 1
ATOM 672 C C . ASP A 1 85 ? 6.199 -9.275 -5.901 1.00 91.00 85 ASP A C 1
ATOM 674 O O . ASP A 1 85 ? 5.852 -8.852 -7.014 1.00 91.00 85 ASP A O 1
ATOM 678 N N . VAL A 1 86 ? 5.321 -9.614 -4.961 1.00 94.56 86 VAL A N 1
ATOM 679 C CA . VAL A 1 86 ? 3.865 -9.509 -5.070 1.00 94.56 86 VAL A CA 1
ATOM 680 C C . VAL A 1 86 ? 3.368 -8.541 -4.007 1.00 94.56 86 VAL A C 1
ATOM 682 O O . VAL A 1 86 ? 3.562 -8.771 -2.815 1.00 94.56 86 VAL A O 1
ATOM 685 N N . PHE A 1 87 ? 2.684 -7.485 -4.437 1.00 94.81 87 PHE A N 1
ATOM 686 C CA . PHE A 1 87 ? 1.971 -6.542 -3.584 1.00 94.81 87 PHE A CA 1
ATOM 687 C C . PHE A 1 87 ? 0.499 -6.506 -3.999 1.00 94.81 87 PHE A C 1
ATOM 689 O O . PHE A 1 87 ? 0.125 -5.822 -4.955 1.00 94.81 87 PHE A O 1
ATOM 696 N N . ALA A 1 88 ? -0.339 -7.288 -3.320 1.00 97.06 88 ALA A N 1
ATOM 697 C CA . ALA A 1 88 ? -1.725 -7.469 -3.742 1.00 97.06 88 ALA A CA 1
ATOM 698 C C . ALA A 1 88 ? -2.720 -7.552 -2.591 1.00 97.06 88 ALA A C 1
ATOM 700 O O . ALA A 1 88 ? -2.379 -7.998 -1.502 1.00 97.06 88 ALA A O 1
ATOM 701 N N . ARG A 1 89 ? -3.982 -7.177 -2.829 1.00 97.94 89 ARG A N 1
ATOM 702 C CA . ARG A 1 89 ? -5.055 -7.274 -1.817 1.00 97.94 89 ARG A CA 1
ATOM 703 C C . ARG A 1 89 ? -4.706 -6.564 -0.522 1.00 97.94 89 ARG A C 1
ATOM 705 O O . ARG A 1 89 ? -5.052 -7.045 0.546 1.00 97.94 89 ARG A O 1
ATOM 712 N N . ASN A 1 90 ? -3.986 -5.455 -0.584 1.00 98.31 90 ASN A N 1
ATOM 713 C CA . ASN A 1 90 ? -3.728 -4.640 0.594 1.00 98.31 90 ASN A CA 1
ATOM 714 C C . ASN A 1 90 ? -4.731 -3.484 0.648 1.00 98.31 90 ASN A C 1
ATOM 716 O O . ASN A 1 90 ? -5.207 -3.012 -0.385 1.00 98.31 90 ASN A O 1
ATOM 720 N N . ILE A 1 91 ? -5.033 -3.016 1.856 1.00 97.56 91 ILE A N 1
ATOM 721 C CA . ILE A 1 91 ? -5.739 -1.753 2.089 1.00 97.56 91 ILE A CA 1
ATOM 722 C C . ILE A 1 91 ? -4.679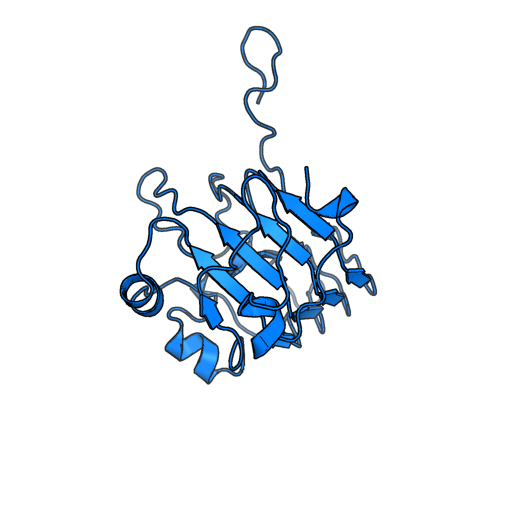 -0.712 2.436 1.00 97.56 91 ILE A C 1
ATOM 724 O O . ILE A 1 91 ? -3.959 -0.872 3.418 1.00 97.56 91 ILE A O 1
ATOM 728 N N . ILE A 1 92 ? -4.573 0.344 1.637 1.00 94.25 92 ILE A N 1
ATOM 729 C CA . ILE A 1 92 ? -3.622 1.439 1.815 1.00 94.25 92 ILE A CA 1
ATOM 730 C C . ILE A 1 92 ? -4.429 2.706 2.080 1.00 94.25 92 ILE A C 1
ATOM 732 O O . ILE A 1 92 ? -4.873 3.389 1.156 1.00 94.25 92 ILE A O 1
ATOM 736 N N . ALA A 1 93 ? -4.629 3.007 3.359 1.00 92.06 93 ALA A N 1
ATOM 737 C CA . ALA A 1 93 ? -5.367 4.169 3.824 1.00 92.06 93 ALA A CA 1
ATOM 738 C C . ALA A 1 93 ? -4.399 5.209 4.397 1.00 92.06 93 ALA A C 1
ATOM 740 O O . ALA A 1 93 ? -3.719 4.966 5.393 1.00 92.06 93 ALA A O 1
ATOM 741 N N . TYR A 1 94 ? -4.329 6.384 3.786 1.00 85.69 94 TYR A N 1
ATOM 742 C CA . TYR A 1 94 ? -3.316 7.388 4.105 1.00 85.69 94 TYR A CA 1
ATOM 743 C C . TYR A 1 94 ? -3.859 8.809 3.996 1.00 85.69 94 TYR A C 1
ATOM 745 O O . TYR A 1 94 ? -4.887 9.060 3.372 1.00 85.69 94 TYR A O 1
ATOM 753 N N . PHE A 1 95 ? -3.163 9.751 4.621 1.00 77.94 95 PHE A N 1
ATOM 754 C CA . PHE A 1 95 ? -3.443 11.171 4.491 1.00 77.94 95 PHE A CA 1
ATOM 755 C C . PHE A 1 95 ? -2.438 11.829 3.579 1.00 77.94 95 PHE A C 1
ATOM 757 O O . PHE A 1 95 ? -1.262 11.477 3.536 1.00 77.94 95 PHE A O 1
ATOM 764 N N . ASN A 1 96 ? -2.917 12.861 2.904 1.00 66.56 96 ASN A N 1
ATOM 765 C CA . ASN A 1 96 ? -2.058 13.790 2.212 1.00 66.56 96 ASN A CA 1
ATOM 766 C C . ASN A 1 96 ? -1.441 14.777 3.215 1.00 66.56 96 ASN A C 1
ATOM 768 O O . ASN A 1 96 ? -2.145 15.647 3.740 1.00 66.56 96 ASN A O 1
ATOM 772 N N . LEU A 1 97 ? -0.135 14.667 3.452 1.00 55.84 97 LEU A N 1
ATOM 773 C CA . LEU A 1 97 ? 0.659 15.761 3.996 1.00 55.84 97 LEU A CA 1
ATOM 774 C C . LEU A 1 97 ? 1.470 16.391 2.869 1.00 55.84 97 LEU A C 1
ATOM 776 O O . LEU A 1 97 ? 2.536 15.909 2.504 1.00 55.84 97 LEU A O 1
ATOM 780 N N . SER A 1 98 ? 0.991 17.523 2.358 1.00 51.97 98 SER A N 1
ATOM 781 C CA . SER A 1 98 ? 1.845 18.449 1.617 1.00 51.97 98 SER A CA 1
ATOM 782 C C . SER A 1 98 ? 2.884 19.024 2.585 1.00 51.97 98 SER A C 1
ATOM 784 O O . SER A 1 98 ? 2.640 20.053 3.218 1.00 51.97 98 SER A O 1
ATOM 786 N N . TYR A 1 99 ? 4.031 18.368 2.749 1.00 42.66 99 TYR A N 1
ATOM 787 C CA . TYR A 1 99 ? 5.134 18.908 3.540 1.00 42.66 99 TYR A CA 1
ATOM 788 C C . TYR A 1 99 ? 6.063 19.737 2.652 1.00 42.66 99 TYR A C 1
ATOM 790 O O . TYR A 1 99 ? 6.539 19.277 1.621 1.00 42.66 99 TYR A O 1
ATOM 798 N N . ALA A 1 100 ? 6.301 20.991 3.046 1.00 39.50 100 ALA A N 1
ATOM 799 C CA . ALA A 1 100 ? 7.327 21.873 2.479 1.00 39.50 100 ALA A CA 1
ATOM 800 C C . ALA A 1 100 ? 7.352 21.997 0.934 1.00 39.50 100 ALA A C 1
ATOM 802 O O . ALA A 1 100 ? 8.414 22.144 0.335 1.00 39.50 100 ALA A O 1
ATOM 803 N N . GLY A 1 101 ? 6.188 21.966 0.275 1.00 44.06 101 GLY A N 1
ATOM 804 C CA . GLY A 1 101 ? 6.102 22.106 -1.184 1.00 44.06 101 GLY A CA 1
ATOM 805 C C . GLY A 1 101 ? 6.431 20.834 -1.971 1.00 44.06 101 GLY A C 1
ATOM 806 O O . GLY A 1 101 ? 6.466 20.894 -3.199 1.00 44.06 101 GLY A O 1
ATOM 807 N N . SER A 1 102 ? 6.622 19.689 -1.303 1.00 47.69 102 SER A N 1
ATOM 808 C CA . SER A 1 102 ? 6.644 18.382 -1.956 1.00 47.69 102 SER A CA 1
ATOM 809 C C . SER A 1 102 ? 5.206 17.867 -2.113 1.00 47.69 102 SER A C 1
ATOM 811 O O . SER A 1 102 ? 4.418 17.795 -1.170 1.00 47.69 102 SER A O 1
ATOM 813 N N . THR A 1 103 ? 4.815 17.553 -3.345 1.00 48.81 103 THR A N 1
ATOM 814 C CA . THR A 1 103 ? 3.517 16.950 -3.675 1.00 48.81 103 THR A CA 1
ATOM 815 C C . THR A 1 103 ? 3.633 15.435 -3.564 1.00 48.81 103 THR A C 1
ATOM 817 O O . THR A 1 103 ? 3.535 14.724 -4.561 1.00 48.81 103 THR A O 1
ATOM 820 N N . GLN A 1 104 ? 3.929 14.914 -2.374 1.00 54.56 104 GLN A N 1
ATOM 821 C CA . GLN A 1 104 ? 4.138 13.476 -2.203 1.00 54.56 104 GLN A CA 1
ATOM 822 C C . GLN A 1 104 ? 2.808 12.735 -2.072 1.00 54.56 104 GLN A C 1
ATOM 824 O O . GLN A 1 104 ? 2.409 12.253 -1.018 1.00 54.56 104 GLN A O 1
ATOM 829 N N . GLN A 1 105 ? 2.123 12.654 -3.206 1.00 60.06 105 GLN A N 1
ATOM 830 C CA . GLN A 1 105 ? 0.871 11.929 -3.398 1.00 60.06 105 GLN A CA 1
ATOM 831 C C . GLN A 1 105 ? 1.105 10.477 -3.825 1.00 60.06 105 GLN A C 1
ATOM 833 O O . GLN A 1 105 ? 0.153 9.755 -4.114 1.00 60.06 105 GLN A O 1
ATOM 838 N N . ALA A 1 106 ? 2.368 10.062 -3.913 1.00 64.88 106 ALA A N 1
ATOM 839 C CA . ALA A 1 106 ? 2.717 8.803 -4.520 1.00 64.88 106 ALA A CA 1
ATOM 840 C C . ALA A 1 106 ? 2.267 7.611 -3.672 1.00 64.88 106 ALA A C 1
ATOM 842 O O . ALA A 1 106 ? 2.468 7.539 -2.463 1.00 64.88 106 ALA A O 1
ATOM 843 N N . ILE A 1 107 ? 1.687 6.638 -4.345 1.00 76.19 107 ILE A N 1
ATOM 844 C CA . ILE A 1 107 ? 1.372 5.317 -3.822 1.00 76.19 107 ILE A CA 1
ATOM 845 C C . ILE A 1 107 ? 2.641 4.480 -3.758 1.00 76.19 107 ILE A C 1
ATOM 847 O O . ILE A 1 107 ? 2.911 3.868 -2.733 1.00 76.19 107 ILE A O 1
ATOM 851 N N . GLY A 1 108 ? 3.436 4.526 -4.826 1.00 75.12 108 GLY A N 1
ATOM 852 C CA . GLY A 1 108 ? 4.693 3.812 -4.960 1.00 75.12 108 GLY A CA 1
ATOM 853 C C . GLY A 1 108 ? 5.773 4.710 -5.535 1.00 75.12 108 GLY A C 1
ATOM 854 O O . GLY A 1 108 ? 5.510 5.356 -6.547 1.00 75.12 108 GLY A O 1
ATOM 855 N N . CYS A 1 109 ? 6.978 4.723 -4.958 1.00 73.75 109 CYS A N 1
ATOM 856 C CA . CYS A 1 109 ? 8.156 5.288 -5.628 1.00 73.75 109 CYS A CA 1
ATOM 857 C C . CYS A 1 109 ? 9.450 4.519 -5.313 1.00 73.75 109 CYS A C 1
ATOM 859 O O . CYS A 1 109 ? 9.598 3.984 -4.211 1.00 73.75 109 CYS A O 1
ATOM 861 N N . PRO A 1 110 ? 10.404 4.484 -6.262 1.00 70.69 110 PRO A N 1
ATOM 862 C CA . PRO A 1 110 ? 11.787 4.130 -5.982 1.00 70.69 110 PRO A CA 1
ATOM 863 C C . PRO A 1 110 ? 12.403 5.055 -4.929 1.00 70.69 110 PRO A C 1
ATOM 865 O O . PRO A 1 110 ? 12.338 6.275 -5.055 1.00 70.69 110 PRO A O 1
ATOM 868 N N . SER A 1 111 ? 13.090 4.462 -3.957 1.00 69.12 111 SER A N 1
ATOM 869 C CA . SER A 1 111 ? 13.920 5.184 -2.998 1.00 69.12 111 SER A CA 1
ATOM 870 C C . SER A 1 111 ? 15.171 5.759 -3.617 1.00 69.12 111 SER A C 1
ATOM 872 O O . SER A 1 111 ? 15.810 5.123 -4.455 1.00 69.12 111 SER A O 1
ATOM 874 N N . TRP A 1 112 ? 15.518 6.966 -3.157 1.00 64.75 112 TRP A N 1
ATOM 875 C CA . TRP A 1 112 ? 16.704 7.722 -3.569 1.00 64.75 112 TRP A CA 1
ATOM 876 C C . TRP A 1 112 ? 16.735 8.066 -5.069 1.00 64.75 112 TRP A C 1
ATOM 878 O O . TRP A 1 112 ? 17.801 8.305 -5.640 1.00 64.75 112 TRP A O 1
ATOM 888 N N . GLY A 1 113 ? 15.565 8.117 -5.713 1.00 60.44 113 GLY A N 1
ATOM 889 C CA . GLY A 1 113 ? 15.395 8.492 -7.115 1.00 60.44 113 GLY A CA 1
ATOM 890 C C . GLY A 1 113 ? 14.070 9.212 -7.360 1.00 60.44 113 GLY A C 1
ATOM 891 O O . GLY A 1 113 ? 13.245 9.349 -6.465 1.00 60.44 113 GLY A O 1
ATOM 892 N N . SER A 1 114 ? 13.855 9.702 -8.582 1.00 61.09 114 SER A N 1
ATOM 893 C CA . SER A 1 114 ? 12.544 10.243 -8.953 1.00 61.09 114 SER A CA 1
ATOM 894 C C . SER A 1 114 ? 11.552 9.107 -9.196 1.00 61.09 114 SER A C 1
ATOM 896 O O . SER A 1 114 ? 11.922 8.072 -9.749 1.00 61.09 114 SER A O 1
ATOM 898 N N . CYS A 1 115 ? 10.270 9.316 -8.881 1.00 62.00 115 CYS A N 1
ATOM 899 C CA . CYS A 1 115 ? 9.219 8.345 -9.203 1.00 62.00 115 CYS A CA 1
ATOM 900 C C . CYS A 1 115 ? 9.193 8.001 -10.703 1.00 62.00 115 CYS A C 1
ATOM 902 O O . CYS A 1 115 ? 9.003 6.852 -11.082 1.00 62.00 115 CYS A O 1
ATOM 904 N N . ALA A 1 116 ? 9.536 8.975 -11.553 1.00 57.00 116 ALA A N 1
ATOM 905 C CA . ALA A 1 116 ? 9.685 8.822 -12.999 1.00 57.00 116 ALA A CA 1
ATOM 906 C C . ALA A 1 116 ? 10.871 7.936 -13.452 1.00 57.00 116 ALA A C 1
ATOM 908 O O . ALA A 1 116 ? 10.999 7.663 -14.648 1.00 57.00 116 ALA A O 1
ATOM 909 N N . ALA A 1 117 ? 11.750 7.497 -12.543 1.00 56.62 117 ALA A N 1
ATOM 910 C CA . ALA A 1 117 ? 12.900 6.644 -12.846 1.00 56.62 117 ALA A CA 1
ATOM 911 C C . ALA A 1 117 ? 12.560 5.144 -12.916 1.00 56.62 117 ALA A C 1
ATOM 913 O O . ALA A 1 117 ? 13.460 4.343 -13.152 1.00 56.62 117 ALA A O 1
ATOM 914 N N . TRP A 1 118 ? 11.292 4.747 -12.758 1.00 62.12 118 TRP A N 1
ATOM 915 C CA . TRP A 1 118 ? 10.871 3.347 -12.864 1.00 62.12 118 TRP A CA 1
ATOM 916 C C . TRP A 1 118 ? 11.173 2.772 -14.257 1.00 62.12 118 TRP A C 1
ATOM 918 O O . TRP A 1 118 ? 10.566 3.188 -15.252 1.00 62.12 118 TRP A O 1
ATOM 928 N N . LYS A 1 119 ? 12.120 1.824 -14.349 1.00 57.22 119 LYS A N 1
ATOM 929 C CA . LYS A 1 119 ? 12.570 1.278 -15.642 1.00 57.22 119 LYS A CA 1
ATOM 930 C C . LYS A 1 119 ? 12.094 -0.134 -15.971 1.00 57.22 119 LYS A C 1
ATOM 932 O O . LYS A 1 119 ? 11.957 -0.375 -17.160 1.00 57.22 119 LYS A O 1
ATOM 937 N N . HIS A 1 120 ? 11.845 -1.051 -15.029 1.00 55.22 120 HIS A N 1
ATOM 938 C CA . HIS A 1 120 ? 11.527 -2.467 -15.332 1.00 55.22 120 HIS A CA 1
ATOM 939 C C . HIS A 1 120 ? 11.015 -3.228 -14.080 1.00 55.22 120 HIS A C 1
ATOM 941 O O . HIS A 1 120 ? 11.086 -2.662 -12.995 1.00 55.22 120 HIS A O 1
ATOM 947 N N . PRO A 1 121 ? 10.453 -4.458 -14.192 1.00 58.19 121 PRO A N 1
ATOM 948 C CA . PRO A 1 121 ? 9.488 -4.982 -13.223 1.00 58.19 121 PRO A CA 1
ATOM 949 C C . PRO A 1 121 ? 10.171 -5.517 -11.962 1.00 58.19 121 PRO A C 1
ATOM 951 O O . PRO A 1 121 ? 10.507 -6.696 -11.881 1.00 58.19 121 PRO A O 1
ATOM 954 N N . GLU A 1 122 ? 10.384 -4.648 -10.978 1.00 70.94 122 GLU A N 1
ATOM 955 C CA . GLU A 1 122 ? 10.795 -5.073 -9.633 1.00 70.94 122 GLU A CA 1
ATOM 956 C C . GLU A 1 122 ? 9.690 -5.892 -8.955 1.00 70.94 122 GLU A C 1
ATOM 958 O O . GLU A 1 122 ? 9.953 -6.900 -8.304 1.00 70.94 122 GLU A O 1
ATOM 963 N N . PHE A 1 123 ? 8.437 -5.534 -9.229 1.00 77.19 123 PHE A N 1
ATOM 964 C CA . PHE A 1 123 ? 7.271 -6.328 -8.873 1.00 77.19 123 PHE A CA 1
ATOM 965 C C . PHE A 1 123 ? 6.803 -7.166 -10.059 1.00 77.19 123 PHE A C 1
ATOM 967 O O . PHE A 1 123 ? 6.704 -6.673 -11.187 1.00 77.19 123 PHE A O 1
ATOM 974 N N . GLN A 1 124 ? 6.455 -8.423 -9.790 1.00 85.19 124 GLN A N 1
ATOM 975 C CA . GLN A 1 124 ? 5.681 -9.234 -10.730 1.00 85.19 124 GLN A CA 1
ATOM 976 C C . GLN A 1 124 ? 4.200 -8.872 -10.670 1.00 85.19 124 GLN A C 1
ATOM 978 O O . GLN A 1 124 ? 3.537 -8.879 -11.705 1.00 85.19 124 GLN A O 1
ATOM 983 N N . VAL A 1 125 ? 3.689 -8.558 -9.478 1.00 89.94 125 VAL A N 1
ATOM 984 C CA . VAL A 1 125 ? 2.292 -8.165 -9.280 1.00 89.94 125 VAL A CA 1
ATOM 985 C C . VAL A 1 125 ? 2.239 -6.960 -8.356 1.00 89.94 125 VAL A C 1
ATOM 987 O O . VAL A 1 125 ? 2.711 -7.021 -7.224 1.00 89.94 125 VAL A O 1
ATOM 990 N N . VAL A 1 126 ? 1.607 -5.894 -8.832 1.00 92.44 126 VAL A N 1
ATOM 991 C CA . VAL A 1 126 ? 1.049 -4.829 -7.996 1.00 92.44 126 VAL A CA 1
ATOM 992 C C . VAL A 1 126 ? -0.389 -4.712 -8.453 1.00 92.44 126 VAL A C 1
ATOM 994 O O . VAL A 1 126 ? -0.602 -4.203 -9.546 1.00 92.44 126 VAL A O 1
ATOM 997 N N . ASP A 1 127 ? -1.346 -5.312 -7.748 1.00 95.44 127 ASP A N 1
ATOM 998 C CA . ASP A 1 127 ? -2.738 -5.342 -8.214 1.00 95.44 127 ASP A CA 1
ATOM 999 C C . ASP A 1 127 ? -3.729 -5.736 -7.116 1.00 95.44 127 ASP A C 1
ATOM 1001 O O . ASP A 1 127 ? -3.346 -6.286 -6.087 1.00 95.44 127 ASP A O 1
ATOM 1005 N N . TYR A 1 128 ? -5.020 -5.515 -7.354 1.00 97.69 128 TYR A N 1
ATOM 1006 C CA . TYR A 1 128 ? -6.099 -5.793 -6.404 1.00 97.69 128 TYR A CA 1
ATOM 1007 C C . TYR A 1 128 ? -5.925 -5.077 -5.061 1.00 97.69 128 TYR A C 1
ATOM 1009 O O . TYR A 1 128 ? -6.278 -5.626 -4.026 1.00 97.69 128 TYR A O 1
ATOM 1017 N N . ASN A 1 129 ? -5.339 -3.888 -5.034 1.00 97.56 129 ASN A N 1
ATOM 1018 C CA . ASN A 1 129 ? -5.175 -3.088 -3.825 1.00 97.56 129 ASN A CA 1
ATOM 1019 C C . ASN A 1 129 ? -6.315 -2.068 -3.698 1.00 97.56 129 ASN A C 1
ATOM 1021 O O . ASN A 1 129 ? -6.835 -1.572 -4.697 1.00 97.56 129 ASN A O 1
ATOM 1025 N N . LEU A 1 130 ? -6.695 -1.734 -2.467 1.00 96.69 130 LEU A N 1
ATOM 1026 C CA . LEU A 1 130 ? -7.590 -0.615 -2.190 1.00 96.69 130 LEU A CA 1
ATOM 1027 C C . LEU A 1 130 ? -6.751 0.573 -1.733 1.00 96.69 130 LEU A C 1
ATOM 1029 O O . LEU A 1 130 ? -6.063 0.490 -0.717 1.00 96.69 130 LEU A O 1
ATOM 1033 N N . TYR A 1 131 ? -6.844 1.683 -2.456 1.00 93.06 131 TYR A N 1
ATOM 1034 C CA . TYR A 1 131 ? -6.225 2.950 -2.082 1.00 93.06 131 TYR A CA 1
ATOM 1035 C C . TYR A 1 131 ? -7.275 3.908 -1.528 1.00 93.06 131 TYR A C 1
ATOM 1037 O O . TYR A 1 131 ? -8.332 4.101 -2.123 1.00 93.06 131 TYR A O 1
ATOM 1045 N N . TYR A 1 132 ? -6.987 4.526 -0.388 1.00 91.38 132 TYR A N 1
ATOM 1046 C CA . TYR A 1 132 ? -7.882 5.497 0.225 1.00 91.38 132 TYR A CA 1
ATOM 1047 C C . TYR A 1 132 ? -7.100 6.667 0.796 1.00 91.38 132 TYR A C 1
ATOM 1049 O O . TYR A 1 132 ? -6.434 6.549 1.824 1.00 91.38 132 TYR A O 1
ATOM 1057 N N . MET A 1 133 ? -7.207 7.817 0.138 1.00 86.69 133 MET A N 1
ATOM 1058 C CA . MET A 1 133 ? -6.635 9.054 0.648 1.00 86.69 133 MET A CA 1
ATOM 1059 C C . MET A 1 133 ? -7.699 9.808 1.448 1.00 86.69 133 MET A C 1
ATOM 1061 O O . MET A 1 133 ? -8.495 10.569 0.885 1.00 86.69 133 MET A O 1
ATOM 1065 N N . TYR A 1 134 ? -7.751 9.583 2.764 1.00 83.19 134 TYR A N 1
ATOM 1066 C CA . TYR A 1 134 ? -8.755 10.243 3.599 1.00 83.19 134 TYR A CA 1
ATOM 1067 C C . TYR A 1 134 ? -8.506 11.748 3.591 1.00 83.19 134 TYR A C 1
ATOM 1069 O O . TYR A 1 134 ? -7.381 12.172 3.822 1.00 83.19 134 TYR A O 1
ATOM 1077 N N . ASN A 1 135 ? -9.576 12.524 3.355 1.00 77.62 135 ASN A N 1
ATOM 1078 C CA . ASN A 1 135 ? -9.632 13.971 3.060 1.00 77.62 135 ASN A CA 1
ATOM 1079 C C . ASN A 1 135 ? -9.631 14.383 1.575 1.00 77.62 135 ASN A C 1
ATOM 1081 O O . ASN A 1 135 ? -9.771 15.574 1.293 1.00 77.62 135 ASN A O 1
ATOM 1085 N N . THR A 1 136 ? -9.524 13.444 0.631 1.00 74.31 136 THR A N 1
ATOM 1086 C CA . THR A 1 136 ? -9.507 13.761 -0.804 1.00 74.31 136 THR A CA 1
ATOM 1087 C C . THR A 1 136 ? -10.653 13.089 -1.562 1.00 74.31 136 THR A C 1
ATOM 1089 O O . THR A 1 136 ? -11.060 11.968 -1.264 1.00 74.31 136 THR A O 1
ATOM 1092 N N . LYS A 1 137 ? -11.197 13.790 -2.566 1.00 73.75 137 LYS A N 1
ATOM 1093 C CA . LYS A 1 137 ? -12.189 13.228 -3.492 1.00 73.75 137 LYS A CA 1
ATOM 1094 C C . LYS A 1 137 ? -11.504 12.326 -4.519 1.00 73.75 137 LYS A C 1
ATOM 1096 O O . LYS A 1 137 ? -10.465 12.697 -5.053 1.00 73.75 137 LYS A O 1
ATOM 1101 N N . GLU A 1 138 ? -12.137 11.216 -4.878 1.00 73.06 138 GLU A N 1
ATOM 1102 C CA . GLU A 1 138 ? -11.647 10.275 -5.900 1.00 73.06 138 GLU A CA 1
ATOM 1103 C C . GLU A 1 138 ? -11.264 10.959 -7.221 1.00 73.06 138 GLU A C 1
ATOM 1105 O O . GLU A 1 138 ? -10.166 10.759 -7.734 1.00 73.06 138 GLU A O 1
ATOM 1110 N N . SER A 1 139 ? -12.114 11.861 -7.723 1.00 71.81 139 SER A N 1
ATOM 1111 C CA . SER A 1 139 ? -11.848 12.616 -8.957 1.00 71.81 139 SER A CA 1
ATOM 1112 C C . SER A 1 139 ? -10.557 13.435 -8.904 1.00 71.81 139 SER A C 1
ATOM 1114 O O . SER A 1 139 ? -9.964 13.739 -9.935 1.00 71.81 139 SER A O 1
ATOM 1116 N N . SER A 1 140 ? -10.142 13.842 -7.702 1.00 74.25 140 SER A N 1
ATOM 1117 C CA . SER A 1 140 ? -8.886 14.554 -7.498 1.00 74.25 140 SER A CA 1
ATOM 1118 C C . SER A 1 140 ? -7.700 13.598 -7.551 1.00 74.25 140 SER A C 1
ATOM 1120 O O . SER A 1 140 ? -6.663 13.987 -8.070 1.00 74.25 140 SER A O 1
ATOM 1122 N N . TRP A 1 141 ? -7.855 12.356 -7.093 1.00 73.94 141 TRP A N 1
ATOM 1123 C CA . TRP A 1 141 ? -6.790 11.356 -7.065 1.00 73.94 141 TRP A CA 1
ATOM 1124 C C . TRP A 1 141 ? -6.403 10.855 -8.464 1.00 73.94 141 TRP A C 1
ATOM 1126 O O . TRP A 1 141 ? -5.221 10.821 -8.796 1.00 73.94 141 TRP A O 1
ATOM 1136 N N . THR A 1 142 ? -7.371 10.576 -9.343 1.00 71.19 142 THR A N 1
ATOM 1137 C CA . THR A 1 142 ? -7.073 10.136 -10.725 1.00 71.19 142 THR A CA 1
ATOM 1138 C C . THR A 1 142 ? -6.461 11.239 -11.593 1.00 71.19 142 THR A C 1
ATOM 1140 O O . THR A 1 142 ? -5.940 10.959 -12.668 1.00 71.19 142 THR A O 1
ATOM 1143 N N . SER A 1 143 ? -6.551 12.499 -11.157 1.00 71.88 143 SER A N 1
ATOM 1144 C CA . SER A 1 143 ? -6.014 13.663 -11.874 1.00 71.88 143 SER A CA 1
ATOM 1145 C C . SER A 1 143 ? -4.564 14.008 -11.515 1.00 71.88 143 SER A C 1
ATOM 1147 O O . SER A 1 143 ? -4.003 14.954 -12.065 1.00 71.88 143 SER A O 1
ATOM 1149 N N . LEU A 1 144 ? -3.959 13.266 -10.585 1.00 74.56 144 LEU A N 1
ATOM 1150 C CA . LEU A 1 144 ? -2.608 13.518 -10.097 1.00 74.56 144 LEU A CA 1
ATOM 1151 C C . LEU A 1 144 ? -1.561 12.991 -11.086 1.00 74.56 144 LEU A C 1
ATOM 1153 O O . LEU A 1 144 ? -1.604 11.828 -11.487 1.00 74.56 144 LEU A O 1
ATOM 1157 N N . SER A 1 145 ? -0.602 13.842 -11.457 1.00 71.50 145 SER A N 1
ATOM 1158 C CA . SER A 1 145 ? 0.434 13.526 -12.452 1.00 71.50 145 SER A CA 1
ATOM 1159 C C . SER A 1 145 ? 1.521 12.575 -11.949 1.00 71.50 145 SER A C 1
ATOM 1161 O O . SER A 1 145 ? 2.195 11.955 -12.766 1.00 71.50 145 SER A O 1
ATOM 1163 N N . ASP A 1 146 ? 1.685 12.453 -10.629 1.00 73.44 146 ASP A N 1
ATOM 1164 C CA . ASP A 1 146 ? 2.812 11.762 -9.986 1.00 73.44 146 ASP A CA 1
ATOM 1165 C C . ASP A 1 146 ? 2.349 10.888 -8.805 1.00 73.44 146 ASP A C 1
ATOM 1167 O O . ASP A 1 146 ? 2.948 10.864 -7.731 1.00 73.44 146 ASP A O 1
ATOM 1171 N N . VAL A 1 147 ? 1.234 10.177 -8.996 1.00 77.88 147 VAL A N 1
ATOM 1172 C CA . VAL A 1 147 ? 0.646 9.290 -7.976 1.00 77.88 147 VAL A CA 1
ATOM 1173 C C . VAL A 1 147 ? 1.268 7.888 -7.982 1.00 77.88 147 VAL A C 1
ATOM 1175 O O . VAL A 1 147 ? 1.121 7.144 -7.018 1.00 77.88 147 VAL A O 1
ATOM 1178 N N . THR A 1 148 ? 2.003 7.507 -9.029 1.00 81.31 148 THR A N 1
ATOM 1179 C CA . THR A 1 148 ? 2.637 6.181 -9.165 1.00 81.31 148 THR A CA 1
ATOM 1180 C C . THR A 1 148 ? 4.064 6.291 -9.719 1.00 81.31 148 THR A C 1
ATOM 1182 O O . THR A 1 148 ? 4.420 7.328 -10.289 1.00 81.31 148 THR A O 1
ATOM 1185 N N . PRO A 1 149 ? 4.866 5.205 -9.710 1.00 77.44 149 PRO A N 1
ATOM 1186 C CA . PRO A 1 149 ? 6.145 5.188 -10.428 1.00 77.44 149 PRO A CA 1
ATOM 1187 C C . PRO A 1 149 ? 5.982 5.363 -11.953 1.00 77.44 149 PRO A C 1
ATOM 1189 O O . PRO A 1 149 ? 6.920 5.687 -12.681 1.00 77.44 149 PRO A O 1
ATOM 1192 N N . GLY A 1 150 ? 4.781 5.121 -12.485 1.00 77.25 150 GLY A N 1
ATOM 1193 C CA . GLY A 1 150 ? 4.454 5.333 -13.891 1.00 77.25 150 GLY A CA 1
ATOM 1194 C C . GLY A 1 150 ? 4.144 6.784 -14.267 1.00 77.25 150 GLY A C 1
ATOM 1195 O O . GLY A 1 150 ? 4.042 7.049 -15.467 1.00 77.25 150 GLY A O 1
ATOM 1196 N N . GLY A 1 151 ? 4.019 7.692 -13.294 1.00 80.00 151 GLY A N 1
ATOM 1197 C CA . GLY A 1 151 ? 3.380 9.002 -13.439 1.00 80.00 151 GLY A CA 1
ATOM 1198 C C . GLY A 1 151 ? 1.928 8.939 -12.959 1.00 80.00 151 GLY A C 1
ATOM 1199 O O . GLY A 1 151 ? 1.659 8.479 -11.845 1.00 80.00 151 GLY A O 1
ATOM 1200 N N . ASP A 1 152 ? 0.990 9.358 -13.808 1.00 84.38 152 ASP A N 1
ATOM 1201 C CA . ASP A 1 152 ? -0.439 9.295 -13.504 1.00 84.38 152 ASP A CA 1
ATOM 1202 C C . ASP A 1 152 ? -0.988 7.854 -13.461 1.00 84.38 152 ASP A C 1
ATOM 1204 O O . ASP A 1 152 ? -0.368 6.888 -13.927 1.00 84.38 152 ASP A O 1
ATOM 1208 N N . TRP A 1 153 ? -2.184 7.715 -12.886 1.00 85.38 153 TRP A N 1
ATOM 1209 C CA . TRP A 1 153 ? -2.865 6.431 -12.717 1.00 85.38 153 TRP A CA 1
ATOM 1210 C C . TRP A 1 153 ? -3.192 5.727 -14.043 1.00 85.38 153 TRP A C 1
ATOM 1212 O O . TRP A 1 153 ? -3.079 4.505 -14.155 1.00 85.38 153 TRP A O 1
ATOM 1222 N N . ALA A 1 154 ? -3.577 6.479 -15.077 1.00 87.81 154 ALA A N 1
ATOM 1223 C CA . ALA A 1 154 ? -3.919 5.905 -16.377 1.00 87.81 154 ALA A CA 1
ATOM 1224 C C . ALA A 1 154 ? -2.684 5.285 -17.046 1.00 87.81 154 ALA A C 1
ATOM 1226 O O . ALA A 1 154 ? -2.735 4.186 -17.601 1.00 87.81 154 ALA A O 1
ATOM 1227 N N . ARG A 1 155 ? -1.535 5.955 -16.947 1.00 86.25 155 ARG A N 1
ATOM 1228 C CA . ARG A 1 155 ? -0.261 5.446 -17.446 1.00 86.25 155 ARG A CA 1
ATOM 1229 C C . ARG A 1 155 ? 0.204 4.233 -16.650 1.00 86.25 155 ARG A C 1
ATOM 1231 O O . ARG A 1 155 ? 0.721 3.297 -17.258 1.00 86.25 155 ARG A O 1
ATOM 1238 N N . TRP A 1 156 ? 0.009 4.225 -15.335 1.00 86.75 156 TRP A N 1
ATOM 1239 C CA . TRP A 1 156 ? 0.307 3.076 -14.477 1.00 86.75 156 TRP A CA 1
ATOM 1240 C C . TRP A 1 156 ? -0.493 1.833 -14.868 1.00 86.75 156 TRP A C 1
ATOM 1242 O O . TRP A 1 156 ? 0.086 0.798 -15.201 1.00 86.75 156 TRP A O 1
ATOM 1252 N N . THR A 1 157 ? -1.813 1.980 -14.958 1.00 89.38 157 THR A N 1
ATOM 1253 C CA . THR A 1 157 ? -2.727 0.894 -15.336 1.00 89.38 157 THR A CA 1
ATOM 1254 C C . THR A 1 157 ? -2.516 0.413 -16.766 1.00 89.38 157 THR A C 1
ATOM 1256 O O . THR A 1 157 ? -2.526 -0.791 -17.016 1.00 89.38 157 THR A O 1
ATOM 1259 N N . SER A 1 158 ? -2.180 1.305 -17.707 1.00 88.94 158 SER A N 1
ATOM 1260 C CA . SER A 1 158 ? -1.825 0.910 -19.082 1.00 88.94 158 SER A CA 1
ATOM 1261 C C . SER A 1 158 ? -0.579 0.017 -19.179 1.00 88.94 158 SER A C 1
ATOM 1263 O O . SER A 1 158 ? -0.403 -0.684 -20.176 1.00 88.94 158 SER A O 1
ATOM 1265 N N . LYS A 1 159 ? 0.285 0.022 -18.153 1.00 86.12 159 LYS A N 1
ATOM 1266 C CA . LYS A 1 159 ? 1.455 -0.866 -18.053 1.00 86.12 159 LYS A CA 1
ATOM 1267 C C . LYS A 1 159 ? 1.127 -2.225 -17.421 1.00 86.12 159 LYS A C 1
ATOM 1269 O O . LYS A 1 159 ? 2.024 -3.059 -17.334 1.00 86.12 159 LYS A O 1
ATOM 1274 N N . GLY A 1 160 ? -0.122 -2.456 -17.012 1.00 89.06 160 GLY A N 1
ATOM 1275 C CA . GLY A 1 160 ? -0.589 -3.718 -16.431 1.00 89.06 160 GLY A CA 1
ATOM 1276 C C . GLY A 1 160 ? -0.514 -3.798 -14.905 1.00 89.06 160 GLY A C 1
ATOM 1277 O O . GLY A 1 160 ? -0.700 -4.882 -14.364 1.00 89.06 160 GLY A O 1
ATOM 1278 N N . PHE A 1 161 ? -0.247 -2.687 -14.213 1.00 89.50 161 PHE A N 1
ATOM 1279 C CA . PHE A 1 161 ? -0.256 -2.626 -12.749 1.00 89.50 161 PHE A CA 1
ATOM 1280 C C . PHE A 1 161 ? -1.552 -2.016 -12.234 1.00 89.50 161 PHE A C 1
ATOM 1282 O O . PHE A 1 161 ? -2.094 -1.107 -12.851 1.00 89.50 161 PHE A O 1
ATOM 1289 N N . ASP A 1 162 ? -2.023 -2.490 -11.087 1.00 92.94 162 ASP A N 1
ATOM 1290 C CA . ASP A 1 162 ? -3.213 -2.003 -10.395 1.00 92.94 162 ASP A CA 1
ATOM 1291 C C . ASP A 1 162 ? -4.454 -1.934 -11.310 1.00 92.94 162 ASP A C 1
ATOM 1293 O O . ASP A 1 162 ? -5.342 -1.106 -11.123 1.00 92.94 162 ASP A O 1
ATOM 1297 N N . THR A 1 163 ? -4.536 -2.816 -12.314 1.00 95.25 163 THR A N 1
ATOM 1298 C CA . THR A 1 163 ? -5.644 -2.862 -13.282 1.00 95.25 163 THR A CA 1
ATOM 1299 C C . THR A 1 163 ? -6.976 -3.280 -12.661 1.00 95.25 163 THR A C 1
ATOM 1301 O O . THR A 1 163 ? -8.024 -3.013 -13.244 1.00 95.25 163 THR A O 1
ATOM 1304 N N . HIS A 1 164 ? -6.934 -3.929 -11.498 1.00 97.25 164 HIS A N 1
ATOM 1305 C CA . HIS A 1 164 ? -8.091 -4.339 -10.701 1.00 97.25 164 HIS A CA 1
ATOM 1306 C C . HIS A 1 164 ? -8.121 -3.656 -9.329 1.00 97.25 164 HIS A C 1
ATOM 1308 O O . HIS A 1 164 ? -8.993 -3.948 -8.517 1.00 97.25 164 HIS A O 1
ATOM 1314 N N . SER A 1 165 ? -7.158 -2.784 -9.042 1.00 95.69 165 SER A N 1
ATOM 1315 C CA . SER A 1 165 ? -7.146 -1.989 -7.819 1.00 95.69 165 SER A CA 1
ATOM 1316 C C . SER A 1 165 ? -8.175 -0.870 -7.894 1.00 95.69 165 SER A C 1
ATOM 1318 O O . SER A 1 165 ? -8.480 -0.354 -8.971 1.00 95.69 165 SER A O 1
ATOM 1320 N N . ILE A 1 166 ? -8.684 -0.462 -6.736 1.00 94.25 166 ILE A N 1
ATOM 1321 C CA . ILE A 1 166 ? -9.751 0.537 -6.634 1.00 94.25 166 ILE A CA 1
ATOM 1322 C C . ILE A 1 166 ? -9.353 1.670 -5.697 1.00 94.25 166 ILE A C 1
ATOM 1324 O O . ILE A 1 166 ? -8.579 1.484 -4.754 1.00 94.25 166 ILE A O 1
ATOM 1328 N N . TYR A 1 167 ? -9.926 2.844 -5.945 1.00 92.19 167 TYR A N 1
ATOM 1329 C CA . TYR A 1 167 ? -9.938 3.936 -4.986 1.00 92.19 167 TYR A CA 1
ATOM 1330 C C . TYR A 1 167 ? -11.315 3.984 -4.327 1.00 92.19 167 TYR A C 1
ATOM 1332 O O . TYR A 1 167 ? -12.301 4.288 -4.990 1.00 92.19 167 TYR A O 1
ATOM 1340 N N . ALA A 1 168 ? -11.402 3.670 -3.038 1.00 93.88 168 ALA A N 1
ATOM 1341 C CA . ALA A 1 168 ? -12.677 3.628 -2.323 1.00 93.88 168 ALA A CA 1
ATOM 1342 C C . ALA A 1 168 ? -12.470 3.820 -0.819 1.00 93.88 168 ALA A C 1
ATOM 1344 O O . ALA A 1 168 ? -11.375 3.597 -0.312 1.00 93.88 168 ALA A O 1
ATOM 1345 N N . ASP A 1 169 ? -13.519 4.207 -0.092 1.00 94.75 169 ASP A N 1
ATOM 1346 C CA . ASP A 1 169 ? -13.494 4.138 1.371 1.00 94.75 169 ASP A CA 1
ATOM 1347 C C . ASP A 1 169 ? -13.464 2.657 1.808 1.00 94.75 169 ASP A C 1
ATOM 1349 O O . ASP A 1 169 ? -14.342 1.899 1.389 1.00 94.75 169 ASP A O 1
ATOM 1353 N N . PRO A 1 170 ? -12.497 2.214 2.636 1.00 96.69 170 PRO A N 1
ATOM 1354 C CA . PRO A 1 170 ? -12.431 0.836 3.110 1.00 96.69 170 PRO A CA 1
ATOM 1355 C C . PRO A 1 170 ? -13.632 0.414 3.962 1.00 96.69 170 PRO A C 1
ATOM 1357 O O . PRO A 1 170 ? -13.776 -0.781 4.215 1.00 96.69 170 PRO A O 1
ATOM 1360 N N . ALA A 1 171 ? -14.460 1.356 4.424 1.00 96.69 171 ALA A N 1
ATOM 1361 C CA . ALA A 1 171 ? -15.554 1.126 5.363 1.00 96.69 171 ALA A CA 1
ATOM 1362 C C . ALA A 1 171 ? -15.060 0.486 6.673 1.00 96.69 171 ALA A C 1
ATOM 1364 O O . ALA A 1 171 ? -15.562 -0.548 7.116 1.00 96.69 171 ALA A O 1
ATOM 1365 N N . PHE A 1 172 ? -14.041 1.098 7.288 1.00 97.12 172 PHE A N 1
ATOM 1366 C CA . PHE A 1 172 ? -13.542 0.640 8.583 1.00 97.12 172 PHE A CA 1
ATOM 1367 C C . PHE A 1 172 ? -14.636 0.697 9.661 1.00 97.12 172 PHE A C 1
ATOM 1369 O O . PHE A 1 172 ? -15.361 1.689 9.785 1.00 97.12 172 PHE A O 1
ATOM 1376 N N . GLU A 1 173 ? -14.722 -0.348 10.488 1.00 96.69 173 GLU A N 1
ATOM 1377 C CA . GLU A 1 173 ? -15.542 -0.343 11.699 1.00 96.69 173 GLU A CA 1
ATOM 1378 C C . GLU A 1 173 ? -15.095 0.803 12.622 1.00 96.69 173 GLU A C 1
ATOM 1380 O O . GLU A 1 173 ? -13.900 1.008 12.856 1.00 96.69 173 GLU A O 1
ATOM 1385 N N . SER A 1 174 ? -16.061 1.536 13.185 1.00 94.56 174 SER A N 1
ATOM 1386 C CA . SER A 1 174 ? -15.800 2.725 14.004 1.00 94.56 174 SER A CA 1
ATOM 1387 C C . SER A 1 174 ? -14.787 2.462 15.126 1.00 94.56 174 SER A C 1
ATOM 1389 O O . SER A 1 174 ? -14.981 1.575 15.956 1.00 94.56 174 SER A O 1
ATOM 1391 N N . GLY A 1 175 ? -13.719 3.265 15.157 1.00 92.94 175 GLY A N 1
ATOM 1392 C CA . GLY A 1 175 ? -12.664 3.178 16.171 1.00 92.94 175 GLY A CA 1
ATOM 1393 C C . GLY A 1 175 ? -11.679 2.023 15.972 1.00 92.94 175 GLY A C 1
ATOM 1394 O O . GLY A 1 175 ? -10.928 1.717 16.891 1.00 92.94 175 GLY A O 1
ATOM 1395 N N . THR A 1 176 ? -11.682 1.373 14.808 1.00 96.25 176 THR A N 1
ATOM 1396 C CA . THR A 1 176 ? -10.809 0.235 14.497 1.00 96.25 176 THR A CA 1
ATOM 1397 C C . THR A 1 176 ? -10.297 0.327 13.057 1.00 96.25 176 THR A C 1
ATOM 1399 O O . THR A 1 176 ? -10.685 1.219 12.305 1.00 96.25 176 THR A O 1
ATOM 1402 N N . LEU A 1 177 ? -9.454 -0.625 12.663 1.00 97.00 177 LEU A N 1
ATOM 1403 C CA . LEU A 1 177 ? -9.028 -0.860 11.280 1.00 97.00 177 LEU A CA 1
ATOM 1404 C C . LEU A 1 177 ? -9.611 -2.168 10.719 1.00 97.00 177 LEU A C 1
ATOM 1406 O O . LEU A 1 177 ? -9.096 -2.729 9.751 1.00 97.00 177 LEU A O 1
ATOM 1410 N N . CYS A 1 178 ? -10.667 -2.683 11.350 1.00 98.12 178 CYS A N 1
ATOM 1411 C CA . CYS A 1 178 ? -11.385 -3.861 10.887 1.00 98.12 178 CYS A CA 1
ATOM 1412 C C . CYS A 1 178 ? -12.324 -3.483 9.739 1.00 98.12 178 CYS A C 1
ATOM 1414 O O . CYS A 1 178 ? -12.897 -2.396 9.744 1.00 98.12 178 CYS A O 1
ATOM 1416 N N . VAL A 1 179 ? -12.512 -4.388 8.781 1.00 98.06 179 VAL A N 1
ATOM 1417 C CA . VAL A 1 179 ? -13.466 -4.221 7.677 1.00 98.06 179 VAL A CA 1
ATOM 1418 C C . VAL A 1 179 ? -14.477 -5.362 7.674 1.00 98.06 179 VAL A C 1
ATOM 1420 O O . VAL A 1 179 ? -14.118 -6.520 7.900 1.00 98.06 179 VAL A O 1
ATOM 1423 N N . GLY A 1 180 ? -15.743 -5.024 7.430 1.00 96.38 180 GLY A N 1
ATOM 1424 C CA . GLY A 1 180 ?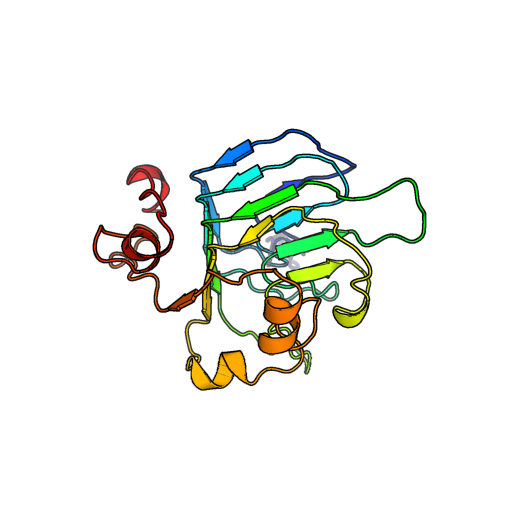 -16.845 -5.977 7.327 1.00 96.38 180 GLY A CA 1
ATOM 1425 C C . GLY A 1 180 ? -17.001 -6.569 5.925 1.00 96.38 180 GLY A C 1
ATOM 1426 O O . GLY A 1 180 ? -16.296 -6.209 4.985 1.00 96.38 180 GLY A O 1
ATOM 1427 N N . SER A 1 181 ? -17.970 -7.474 5.763 1.00 96.69 181 SER A N 1
ATOM 1428 C CA . SER A 1 181 ? -18.313 -8.089 4.467 1.00 96.69 181 SER A CA 1
ATOM 1429 C C . SER A 1 181 ? -18.883 -7.109 3.432 1.00 96.69 181 SER A C 1
ATOM 1431 O O . SER A 1 181 ? -19.033 -7.448 2.261 1.00 96.69 181 SER A O 1
ATOM 1433 N N . ASP A 1 182 ? -19.278 -5.925 3.879 1.00 96.75 182 ASP A N 1
ATOM 1434 C CA . ASP A 1 182 ? -19.766 -4.810 3.074 1.00 96.75 182 ASP A CA 1
ATOM 1435 C C . ASP A 1 182 ? -18.647 -3.894 2.561 1.00 96.75 182 ASP A C 1
ATOM 1437 O O . ASP A 1 182 ? -18.897 -3.063 1.693 1.00 96.75 182 ASP A O 1
ATOM 1441 N N . SER A 1 183 ? -17.414 -4.068 3.044 1.00 98.38 183 SER A N 1
ATOM 144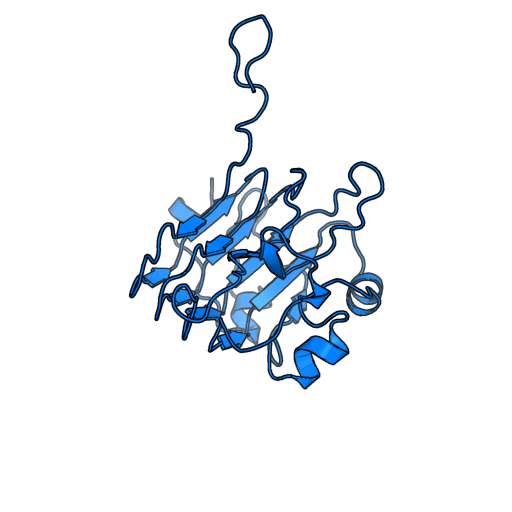2 C CA . SER A 1 183 ? -16.264 -3.310 2.561 1.00 98.38 183 SER A 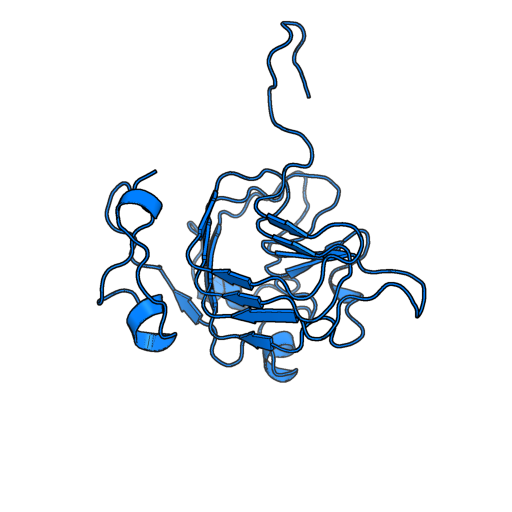CA 1
ATOM 1443 C C . SER A 1 183 ? -15.974 -3.605 1.085 1.00 98.38 183 SER A C 1
ATOM 1445 O O . SER A 1 183 ? -15.924 -4.781 0.699 1.00 98.38 183 SER A O 1
ATOM 1447 N N . PRO A 1 184 ? -15.674 -2.583 0.263 1.00 98.12 184 PRO A N 1
ATOM 1448 C CA . PRO A 1 184 ? -15.280 -2.789 -1.131 1.00 98.12 184 PRO A CA 1
ATOM 1449 C C . PRO A 1 184 ? -13.992 -3.617 -1.256 1.00 98.12 184 PRO A C 1
ATOM 1451 O O . PRO A 1 184 ? -13.844 -4.388 -2.202 1.00 98.12 184 PRO A O 1
ATOM 1454 N N . ALA A 1 185 ? -13.096 -3.572 -0.261 1.00 98.19 185 ALA A N 1
ATOM 1455 C CA . ALA A 1 185 ? -11.929 -4.455 -0.236 1.00 98.19 185 ALA A CA 1
ATOM 1456 C C . ALA A 1 185 ? -12.340 -5.936 -0.207 1.00 98.19 185 ALA A C 1
ATOM 1458 O O . ALA A 1 185 ? -11.747 -6.771 -0.890 1.00 98.19 185 ALA A O 1
ATOM 1459 N N . VAL A 1 186 ? -13.371 -6.271 0.569 1.00 98.25 186 VAL A N 1
ATOM 1460 C CA . VAL A 1 186 ? -13.862 -7.647 0.691 1.00 98.25 186 VAL A CA 1
ATOM 1461 C C . VAL A 1 186 ? -14.660 -8.042 -0.550 1.00 98.25 186 VAL A C 1
ATOM 1463 O O . VAL A 1 186 ? -14.443 -9.124 -1.091 1.00 98.25 186 VAL A O 1
ATOM 1466 N N . GLN A 1 187 ? -15.548 -7.165 -1.023 1.00 98.19 187 GLN A N 1
ATOM 1467 C CA . GLN A 1 187 ? -16.468 -7.468 -2.122 1.00 98.19 187 GLN A CA 1
ATOM 1468 C C . GLN A 1 187 ? -15.796 -7.519 -3.495 1.00 98.19 187 GLN A C 1
ATOM 1470 O O . GLN A 1 187 ? -16.141 -8.374 -4.309 1.00 98.19 187 GLN A O 1
ATOM 1475 N N . GLU A 1 188 ? -14.848 -6.621 -3.760 1.00 97.69 188 GLU A N 1
ATOM 1476 C CA . GLU A 1 188 ? -14.280 -6.436 -5.100 1.00 97.69 188 GLU A CA 1
ATOM 1477 C C . GLU A 1 188 ? -12.883 -7.049 -5.225 1.00 97.69 188 GLU A C 1
ATOM 1479 O O . GLU A 1 188 ? -12.514 -7.563 -6.281 1.00 97.69 188 GLU A O 1
ATOM 1484 N N . LEU A 1 189 ? -12.106 -7.048 -4.137 1.00 97.75 189 LEU A N 1
ATOM 1485 C CA . LEU A 1 189 ? -10.692 -7.438 -4.166 1.00 97.75 189 LEU A CA 1
ATOM 1486 C C . LEU A 1 189 ? -10.409 -8.789 -3.501 1.00 97.75 189 LEU A C 1
ATOM 1488 O O . LEU A 1 189 ? -9.278 -9.285 -3.566 1.00 97.75 189 LEU A O 1
ATOM 1492 N N . ASN A 1 190 ? -11.428 -9.413 -2.901 1.00 97.62 190 ASN A N 1
ATOM 1493 C CA . ASN A 1 190 ? -11.306 -10.616 -2.074 1.00 97.62 190 ASN A CA 1
ATOM 1494 C C . ASN A 1 190 ? -10.334 -10.432 -0.896 1.00 97.62 190 ASN A C 1
ATOM 1496 O O . ASN A 1 190 ? -9.601 -11.359 -0.539 1.00 97.62 190 ASN A O 1
ATOM 1500 N N . PHE A 1 191 ? -10.305 -9.238 -0.297 1.00 98.44 191 PHE A N 1
ATOM 1501 C CA . PHE A 1 191 ? -9.637 -9.038 0.983 1.00 98.44 191 PHE A CA 1
ATOM 1502 C C . PHE A 1 191 ? -10.295 -9.932 2.036 1.00 98.44 191 PHE A C 1
ATOM 1504 O O . PHE A 1 191 ? -11.514 -9.944 2.195 1.00 98.44 191 PHE A O 1
ATOM 1511 N N . MET A 1 192 ? -9.486 -10.687 2.764 1.00 98.31 192 MET A N 1
ATOM 1512 C CA . MET A 1 192 ? -9.907 -11.495 3.898 1.00 98.31 192 MET A CA 1
ATOM 1513 C C . MET A 1 192 ? -9.878 -10.614 5.150 1.00 98.31 192 MET A C 1
ATOM 1515 O O . MET A 1 192 ? -8.788 -10.177 5.536 1.00 98.31 192 MET A O 1
ATOM 1519 N N . PRO A 1 193 ? -11.026 -10.351 5.802 1.00 98.06 193 PRO A N 1
ATOM 1520 C CA . PRO A 1 193 ? -11.059 -9.595 7.048 1.00 98.06 193 PRO A CA 1
ATOM 1521 C C . PRO A 1 193 ? -10.045 -10.119 8.068 1.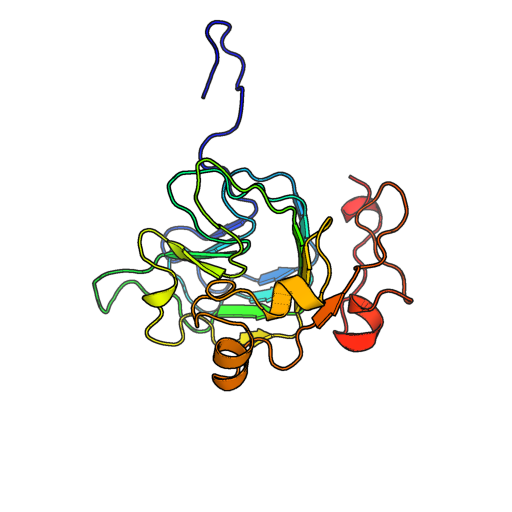00 98.06 193 PRO A C 1
ATOM 1523 O O . PRO A 1 193 ? -9.901 -11.331 8.254 1.00 98.06 193 PRO A O 1
ATOM 1526 N N . LEU A 1 194 ? -9.335 -9.195 8.716 1.00 97.88 194 LEU A N 1
ATOM 1527 C CA . LEU A 1 194 ? -8.330 -9.540 9.716 1.00 97.88 194 LEU A CA 1
ATOM 1528 C C . LEU A 1 194 ? -8.991 -10.032 11.013 1.00 97.88 194 LEU A C 1
ATOM 1530 O O . LEU A 1 194 ? -10.106 -9.608 11.332 1.00 97.88 194 LEU A O 1
ATOM 1534 N N . PRO A 1 195 ? -8.308 -10.890 11.795 1.00 97.44 195 PRO A N 1
ATOM 1535 C CA . PRO A 1 195 ? -8.736 -11.214 13.150 1.00 97.44 195 PRO A CA 1
ATOM 1536 C C . PRO A 1 195 ? -8.957 -9.946 13.982 1.00 97.44 195 PRO A C 1
ATOM 1538 O O . PRO A 1 195 ? -8.200 -8.980 13.876 1.00 97.44 195 PRO A O 1
ATOM 1541 N N . ARG A 1 196 ? -10.004 -9.940 14.815 1.00 95.75 196 ARG A N 1
ATOM 1542 C CA . ARG A 1 196 ? -10.427 -8.728 15.534 1.00 95.75 196 ARG A CA 1
ATOM 1543 C C . ARG A 1 196 ? -9.317 -8.167 16.426 1.00 95.75 196 ARG A C 1
ATOM 1545 O O . ARG A 1 196 ? -9.064 -6.974 16.396 1.00 95.75 196 ARG A O 1
ATOM 1552 N N . ASP A 1 197 ? -8.605 -9.030 17.138 1.00 96.31 197 ASP A N 1
ATOM 1553 C CA . ASP A 1 197 ? -7.441 -8.677 17.961 1.00 96.31 197 ASP A CA 1
ATOM 1554 C C . ASP A 1 197 ? -6.279 -8.049 17.173 1.00 96.31 197 ASP A C 1
ATOM 1556 O O . ASP A 1 197 ? -5.473 -7.320 17.745 1.00 96.31 197 ASP A O 1
ATOM 1560 N N . THR A 1 198 ? -6.215 -8.283 15.862 1.00 95.88 198 THR A N 1
ATOM 1561 C CA . THR A 1 198 ? -5.213 -7.692 14.969 1.00 95.88 198 THR A CA 1
ATOM 1562 C C . THR A 1 198 ? -5.616 -6.299 14.486 1.00 95.88 198 THR A C 1
ATOM 1564 O O . THR A 1 198 ? -4.746 -5.467 14.255 1.00 95.88 198 THR A O 1
ATOM 1567 N N . CYS A 1 199 ? -6.914 -6.020 14.324 1.00 95.75 199 CYS A N 1
ATOM 1568 C CA . CYS A 1 199 ? -7.402 -4.775 13.719 1.00 95.75 199 CYS A CA 1
ATOM 1569 C C . CYS A 1 199 ? -8.033 -3.771 14.700 1.00 95.75 199 CYS A C 1
ATOM 1571 O O . CYS A 1 199 ? -8.373 -2.662 14.289 1.00 95.75 199 CYS A O 1
ATOM 1573 N N . THR A 1 200 ? -8.161 -4.095 15.991 1.00 91.06 200 THR A N 1
ATOM 1574 C CA . THR A 1 200 ? -8.715 -3.195 17.027 1.00 91.06 200 THR A CA 1
ATOM 1575 C C . THR A 1 200 ? -7.657 -2.431 17.841 1.00 91.06 200 THR A C 1
ATOM 1577 O O . THR A 1 200 ? -7.870 -2.197 19.028 1.00 91.06 200 THR A O 1
ATOM 1580 N N . CYS A 1 201 ? -6.510 -2.092 17.246 1.00 64.56 201 CYS A N 1
ATOM 1581 C CA . CYS A 1 201 ? -5.365 -1.481 17.940 1.00 64.56 201 CYS A CA 1
ATOM 1582 C C . CYS A 1 201 ? -5.615 -0.058 18.462 1.00 64.56 201 CYS A C 1
ATOM 1584 O O . CYS A 1 201 ? -6.054 0.804 17.661 1.00 64.56 201 CYS A O 1
#

Radius of gyration: 16.27 Å; chains: 1; bounding box: 44×38×46 Å

InterPro domains:
  IPR007742 Periplasmic copper-binding protein NosD-like, beta helix domain [PF05048] (12-79)
  IPR011050 Pectin lyase fold/virulence factor [SSF51126] (13-186)
  IPR012334 Pectin lyase fold [G3DSA:2.160.20.10] (7-159)

Organism: NCBI:txid3111310